Protein AF-A0A2Y9B9H6-F1 (afdb_monomer_lite)

Structure (mmCIF, N/CA/C/O backbone):
data_AF-A0A2Y9B9H6-F1
#
_entry.id   AF-A0A2Y9B9H6-F1
#
loop_
_atom_site.group_PDB
_atom_site.id
_atom_site.type_symbol
_atom_site.label_atom_id
_atom_site.label_alt_id
_atom_site.label_comp_id
_atom_site.label_asym_id
_atom_site.label_entity_id
_atom_site.label_seq_id
_atom_site.pdbx_PDB_ins_code
_atom_site.Cartn_x
_atom_site.Cartn_y
_atom_site.Cartn_z
_atom_site.occupancy
_atom_site.B_iso_or_equiv
_atom_site.auth_seq_id
_atom_site.auth_comp_id
_atom_site.auth_asym_id
_atom_site.auth_atom_id
_atom_site.pdbx_PDB_model_num
ATOM 1 N N . MET A 1 1 ? 21.878 20.894 -22.172 1.00 43.47 1 MET A N 1
ATOM 2 C CA . MET A 1 1 ? 21.218 21.033 -23.488 1.00 43.47 1 MET A CA 1
ATOM 3 C C . MET A 1 1 ? 20.470 19.761 -23.897 1.00 43.47 1 MET A C 1
ATOM 5 O O . MET A 1 1 ? 19.484 19.898 -24.596 1.00 43.47 1 MET A O 1
ATOM 9 N N . ASP A 1 2 ? 20.826 18.574 -23.385 1.00 43.81 2 ASP A N 1
ATOM 10 C CA . ASP A 1 2 ? 20.207 17.279 -23.765 1.00 43.81 2 ASP A CA 1
ATOM 11 C C . ASP A 1 2 ? 18.721 17.063 -23.397 1.00 43.81 2 ASP A C 1
ATOM 13 O O . ASP A 1 2 ? 18.058 16.211 -23.980 1.00 43.81 2 ASP A O 1
ATOM 17 N N . PHE A 1 3 ? 18.187 17.805 -22.422 1.00 38.41 3 PHE A N 1
ATOM 18 C CA . PHE A 1 3 ? 16.762 17.757 -22.056 1.00 38.41 3 PHE A CA 1
ATOM 19 C C . PHE A 1 3 ? 15.887 18.473 -23.087 1.00 38.41 3 PHE A C 1
ATOM 21 O O . PHE A 1 3 ? 14.859 17.958 -23.510 1.00 38.41 3 PHE A O 1
ATOM 28 N N . CYS A 1 4 ? 16.322 19.660 -23.522 1.00 49.12 4 CYS A N 1
ATOM 29 C CA . CYS A 1 4 ? 15.598 20.475 -24.496 1.00 49.12 4 CYS A CA 1
ATOM 30 C C . CYS A 1 4 ? 15.678 19.894 -25.914 1.00 49.12 4 CYS A C 1
ATOM 32 O O . CYS A 1 4 ? 14.924 20.311 -26.785 1.00 49.12 4 CYS A O 1
ATOM 34 N N . THR A 1 5 ? 16.588 18.944 -26.150 1.00 63.47 5 THR A N 1
ATOM 35 C CA . THR A 1 5 ? 16.713 18.217 -27.418 1.00 63.47 5 THR A CA 1
ATOM 36 C C . THR A 1 5 ? 15.955 16.888 -27.423 1.00 63.47 5 THR A C 1
ATOM 38 O O . THR A 1 5 ? 15.981 16.193 -28.433 1.00 63.47 5 THR A O 1
ATOM 41 N N . GLY A 1 6 ? 15.309 16.498 -26.313 1.00 47.06 6 GLY A N 1
ATOM 42 C CA . GLY A 1 6 ? 14.604 15.216 -26.189 1.00 47.06 6 GLY A CA 1
ATOM 43 C C . GLY A 1 6 ? 15.518 13.982 -26.146 1.00 47.06 6 GLY A C 1
ATOM 44 O O . GLY A 1 6 ? 15.025 12.861 -26.074 1.00 47.06 6 GLY A O 1
ATOM 45 N N . ALA A 1 7 ? 16.844 14.162 -26.150 1.00 50.66 7 ALA A N 1
ATOM 46 C CA . ALA A 1 7 ? 17.816 13.066 -26.132 1.00 50.66 7 ALA A CA 1
ATOM 47 C C . ALA A 1 7 ? 17.880 12.344 -24.773 1.00 50.66 7 ALA A C 1
ATOM 49 O O . ALA A 1 7 ? 18.312 11.193 -24.689 1.00 50.66 7 ALA A O 1
ATOM 50 N N . ARG A 1 8 ? 17.452 13.012 -23.694 1.00 48.44 8 ARG A N 1
ATOM 51 C CA . ARG A 1 8 ? 17.184 12.406 -22.383 1.00 48.44 8 ARG A CA 1
ATOM 52 C C . ARG A 1 8 ? 15.898 12.987 -21.808 1.00 48.44 8 ARG A C 1
ATOM 54 O O . ARG A 1 8 ? 15.773 14.203 -21.701 1.00 48.44 8 ARG A O 1
ATOM 61 N N . GLY A 1 9 ? 14.975 12.116 -21.403 1.00 51.69 9 GLY A N 1
ATOM 62 C CA . GLY A 1 9 ? 13.773 12.520 -20.678 1.00 51.69 9 GLY A CA 1
ATOM 63 C C . GLY A 1 9 ? 14.092 13.079 -19.291 1.00 51.69 9 GLY A C 1
ATOM 64 O O . GLY A 1 9 ? 15.155 12.807 -18.716 1.00 51.69 9 GLY A O 1
ATOM 65 N N . VAL A 1 10 ? 13.144 13.840 -18.740 1.00 51.09 10 VAL A N 1
ATOM 66 C CA . VAL A 1 10 ? 13.221 14.303 -17.355 1.00 51.09 10 VAL A CA 1
ATOM 67 C C . VAL A 1 10 ? 13.346 13.095 -16.438 1.00 51.09 10 VAL A C 1
ATOM 69 O O . VAL A 1 10 ? 12.543 12.170 -16.528 1.00 51.09 10 VAL A O 1
ATOM 72 N N . LYS A 1 11 ? 14.345 13.074 -15.543 1.00 52.16 11 LYS A N 1
ATOM 73 C CA . LYS A 1 11 ? 14.375 12.091 -14.452 1.00 52.16 11 LYS A CA 1
ATOM 74 C C . LYS A 1 11 ? 13.260 12.449 -13.462 1.00 52.16 11 LYS A C 1
ATOM 76 O O . LYS A 1 11 ? 13.524 13.037 -12.421 1.00 52.16 11 LYS A O 1
ATOM 81 N N . MET A 1 12 ? 12.019 12.123 -13.823 1.00 50.47 12 MET A N 1
ATOM 82 C CA . MET A 1 12 ? 10.790 12.448 -13.082 1.00 50.47 12 MET A CA 1
ATOM 83 C C . MET A 1 12 ? 10.768 11.838 -11.675 1.00 50.47 12 MET A C 1
ATOM 85 O O . MET A 1 12 ? 10.089 12.347 -10.798 1.00 50.47 12 MET A O 1
ATOM 89 N N . LEU A 1 13 ? 11.552 10.778 -11.452 1.00 49.41 13 LEU A N 1
ATOM 90 C CA . LEU A 1 13 ? 11.682 10.089 -10.166 1.00 49.41 13 LEU A CA 1
ATOM 91 C C . LEU A 1 13 ? 12.721 10.733 -9.232 1.00 49.41 13 LEU A C 1
ATOM 93 O O . LEU A 1 13 ? 13.038 10.179 -8.185 1.00 49.41 13 LEU A O 1
ATOM 97 N N . TYR A 1 14 ? 13.266 11.907 -9.579 1.00 52.62 14 TYR A N 1
ATOM 98 C CA . TYR A 1 14 ? 13.963 12.715 -8.580 1.00 52.62 14 TYR A CA 1
ATOM 99 C C . TYR A 1 14 ? 12.980 13.130 -7.485 1.00 52.62 14 TYR A C 1
ATOM 101 O O . TYR A 1 14 ? 11.887 13.612 -7.775 1.00 52.62 14 TYR A O 1
ATOM 109 N N . ASP A 1 15 ? 13.425 12.980 -6.240 1.00 54.19 15 ASP A N 1
ATOM 110 C CA . ASP A 1 15 ? 12.651 13.184 -5.014 1.00 54.19 15 ASP A CA 1
ATOM 111 C C . ASP A 1 15 ? 11.817 14.477 -5.015 1.00 54.19 15 ASP A C 1
ATOM 113 O O . ASP A 1 15 ? 10.648 14.467 -4.647 1.00 54.19 15 ASP A O 1
ATOM 117 N N . SER A 1 16 ? 12.372 15.574 -5.539 1.00 51.34 16 SER A N 1
ATOM 118 C CA . SER A 1 16 ? 11.671 16.857 -5.644 1.00 51.34 16 SER A CA 1
ATOM 119 C C . SER A 1 16 ? 10.485 16.836 -6.613 1.00 51.34 16 SER A C 1
ATOM 121 O O . SER A 1 16 ? 9.433 17.341 -6.257 1.00 51.34 16 SER A O 1
ATOM 123 N N . PHE A 1 17 ? 10.607 16.221 -7.795 1.00 56.09 17 PHE A N 1
ATOM 124 C CA . PHE A 1 17 ? 9.530 16.226 -8.794 1.00 56.09 17 PHE A CA 1
ATOM 125 C C . PHE A 1 17 ? 8.369 15.330 -8.386 1.00 56.09 17 PHE A C 1
ATOM 127 O O . PHE A 1 17 ? 7.220 15.713 -8.566 1.00 56.09 17 PHE A O 1
ATOM 134 N N . PHE A 1 18 ? 8.646 14.155 -7.816 1.00 62.19 18 PHE A N 1
ATOM 135 C CA . PHE A 1 18 ? 7.565 13.295 -7.350 1.00 62.19 18 PHE A CA 1
ATOM 136 C C . PHE A 1 18 ? 6.861 13.911 -6.141 1.00 62.19 18 PHE A C 1
ATOM 138 O O . PHE A 1 18 ? 5.635 13.990 -6.138 1.00 62.19 18 PHE A O 1
ATOM 145 N N . LYS A 1 19 ? 7.617 14.404 -5.147 1.00 62.38 19 LYS A N 1
ATOM 146 C CA . LYS A 1 19 ? 7.026 15.115 -4.006 1.00 62.38 19 LYS A CA 1
ATOM 147 C C . LYS A 1 19 ? 6.215 16.320 -4.452 1.00 62.38 19 LYS A C 1
ATOM 149 O O . LYS A 1 19 ? 5.206 16.592 -3.834 1.00 62.38 19 LYS A O 1
ATOM 154 N N . GLU A 1 20 ? 6.613 17.016 -5.510 1.00 61.44 20 GLU A N 1
ATOM 155 C CA . GLU A 1 20 ? 5.883 18.171 -6.034 1.00 61.44 20 GLU A CA 1
ATOM 156 C C . GLU A 1 20 ? 4.644 17.766 -6.850 1.00 61.44 20 GLU A C 1
ATOM 158 O O . GLU A 1 20 ? 3.588 18.370 -6.696 1.00 61.44 20 GLU A O 1
ATOM 163 N N . ILE A 1 21 ? 4.717 16.707 -7.665 1.00 64.12 21 ILE A N 1
ATOM 164 C CA . ILE A 1 21 ? 3.588 16.239 -8.488 1.00 64.12 21 ILE A CA 1
ATOM 165 C C . ILE A 1 21 ? 2.527 15.525 -7.645 1.00 64.12 21 ILE A C 1
ATOM 167 O O . ILE A 1 21 ? 1.340 15.724 -7.893 1.00 64.12 21 ILE A O 1
ATOM 171 N N . PHE A 1 22 ? 2.949 14.729 -6.663 1.00 63.88 22 PHE A N 1
ATOM 172 C CA . PHE A 1 22 ? 2.102 13.884 -5.817 1.00 63.88 22 PHE A CA 1
ATOM 173 C C . PHE A 1 22 ? 2.116 14.318 -4.348 1.00 63.88 22 PHE A C 1
ATOM 175 O O . PHE A 1 22 ? 1.869 13.509 -3.451 1.00 63.88 22 PHE A O 1
ATOM 182 N N . SER A 1 23 ? 2.412 15.594 -4.082 1.00 65.94 23 SER A N 1
ATOM 183 C CA . SER A 1 23 ? 2.241 16.144 -2.740 1.00 65.94 23 SER A CA 1
ATOM 184 C C . SER A 1 23 ? 0.779 16.013 -2.342 1.00 65.94 23 SER A C 1
ATOM 186 O O . SER A 1 23 ? -0.091 16.619 -2.966 1.00 65.94 23 SER A O 1
ATOM 188 N N . SER A 1 24 ? 0.510 15.298 -1.259 1.00 59.28 24 SER A N 1
ATOM 189 C CA . SER A 1 24 ? -0.807 15.298 -0.625 1.00 59.28 24 SER A CA 1
ATOM 190 C C . SER A 1 24 ? -1.184 16.661 -0.038 1.00 59.28 24 SER A C 1
ATOM 192 O O . SER A 1 24 ? -2.359 16.904 0.212 1.00 59.28 24 SER A O 1
ATOM 194 N N . GLU A 1 25 ? -0.212 17.557 0.162 1.00 64.38 25 GLU A N 1
ATOM 195 C CA . GLU A 1 25 ? -0.442 18.916 0.657 1.00 64.38 25 GLU A CA 1
ATOM 196 C C . GLU A 1 25 ? -0.753 19.908 -0.472 1.00 64.38 25 GLU A C 1
ATOM 198 O O . GLU A 1 25 ? -1.569 20.808 -0.281 1.00 64.38 25 GLU A O 1
ATOM 203 N N . TYR A 1 26 ? -0.117 19.760 -1.642 1.00 64.56 26 TYR A N 1
ATOM 204 C CA . TYR A 1 26 ? -0.259 20.713 -2.755 1.00 64.56 26 TYR A CA 1
ATOM 205 C C . TYR A 1 26 ? -1.214 20.235 -3.854 1.00 64.56 26 TYR A C 1
ATOM 207 O O . TYR A 1 26 ? -1.901 21.065 -4.444 1.00 64.56 26 TYR A O 1
ATOM 215 N N . HIS A 1 27 ? -1.265 18.923 -4.115 1.00 75.88 27 HIS A N 1
ATOM 216 C CA . HIS A 1 27 ? -2.027 18.303 -5.207 1.00 75.88 27 HIS A CA 1
ATOM 217 C C . HIS A 1 27 ? -2.661 16.955 -4.801 1.00 75.88 27 HIS A C 1
ATOM 219 O O . HIS A 1 27 ? -2.392 15.924 -5.436 1.00 75.88 27 HIS A O 1
ATOM 225 N N . PRO A 1 28 ? -3.494 16.914 -3.741 1.00 80.00 28 PRO A N 1
ATOM 226 C CA . PRO A 1 28 ? -4.133 15.678 -3.288 1.00 80.00 28 PRO A CA 1
ATOM 227 C C . PRO A 1 28 ? -4.966 15.002 -4.384 1.00 80.00 28 PRO A C 1
ATOM 229 O O . PRO A 1 28 ? -5.008 13.777 -4.432 1.00 80.00 28 PRO A O 1
ATOM 232 N N . GLU A 1 29 ? -5.556 15.763 -5.308 1.00 87.19 29 GLU A N 1
ATOM 233 C CA . GLU A 1 29 ? -6.379 15.256 -6.410 1.00 87.19 29 GLU A CA 1
ATOM 234 C C . GLU A 1 29 ? -5.635 14.258 -7.305 1.00 87.19 29 GLU A C 1
ATOM 236 O O . GLU A 1 29 ? -6.204 13.247 -7.710 1.00 87.19 29 GLU A O 1
ATOM 241 N N . ARG A 1 30 ? -4.339 14.485 -7.551 1.00 86.25 30 ARG A N 1
ATOM 242 C CA . ARG A 1 30 ? -3.506 13.587 -8.363 1.00 86.25 30 ARG A CA 1
ATOM 243 C C . ARG A 1 30 ? -3.210 12.283 -7.637 1.00 86.25 30 ARG A C 1
ATOM 245 O O . ARG A 1 30 ? -3.110 11.220 -8.254 1.00 86.25 30 ARG A O 1
ATOM 252 N N . LEU A 1 31 ? -3.042 12.358 -6.320 1.00 87.06 31 LEU A N 1
ATOM 253 C CA . LEU A 1 31 ? -2.836 11.174 -5.499 1.00 87.06 31 LEU A CA 1
ATOM 254 C C . LEU A 1 31 ? -4.144 10.382 -5.355 1.00 87.06 31 LEU A C 1
ATOM 256 O O . LEU A 1 31 ? -4.144 9.161 -5.458 1.00 87.06 31 LEU A O 1
ATOM 260 N N . GLU A 1 32 ? -5.277 11.060 -5.192 1.00 92.75 32 GLU A N 1
ATOM 261 C CA . GLU A 1 32 ? -6.602 10.437 -5.195 1.00 92.75 32 GLU A CA 1
ATOM 262 C C . GLU A 1 32 ? -6.910 9.738 -6.524 1.00 92.75 32 GLU A C 1
ATOM 264 O O . GLU A 1 32 ? -7.442 8.627 -6.519 1.00 92.75 32 GLU A O 1
ATOM 269 N N . GLU A 1 33 ? -6.558 10.351 -7.656 1.00 92.81 33 GLU A N 1
ATOM 270 C CA . GLU A 1 33 ? -6.788 9.792 -8.989 1.00 92.81 33 GLU A CA 1
ATOM 271 C C . GLU A 1 33 ? -5.968 8.518 -9.216 1.00 92.81 33 GLU A C 1
ATOM 273 O O . GLU A 1 33 ? -6.544 7.463 -9.498 1.00 92.81 33 GLU A O 1
ATOM 278 N N . ILE A 1 34 ? -4.650 8.558 -8.979 1.00 90.50 34 ILE A N 1
ATOM 279 C CA . ILE A 1 34 ? -3.804 7.366 -9.141 1.00 90.50 34 ILE A CA 1
ATOM 280 C C . ILE A 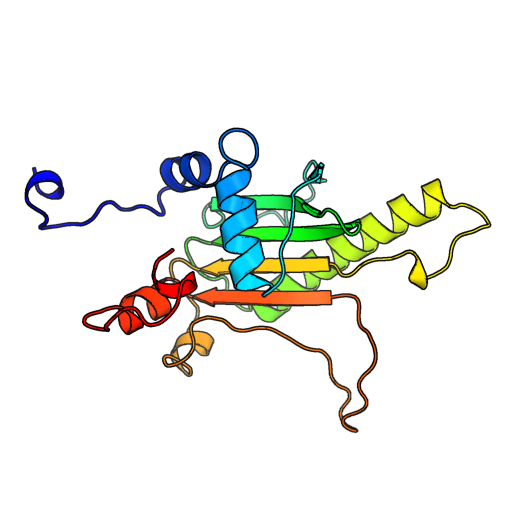1 34 ? -4.215 6.243 -8.185 1.00 90.50 34 ILE A C 1
ATOM 282 O O . ILE A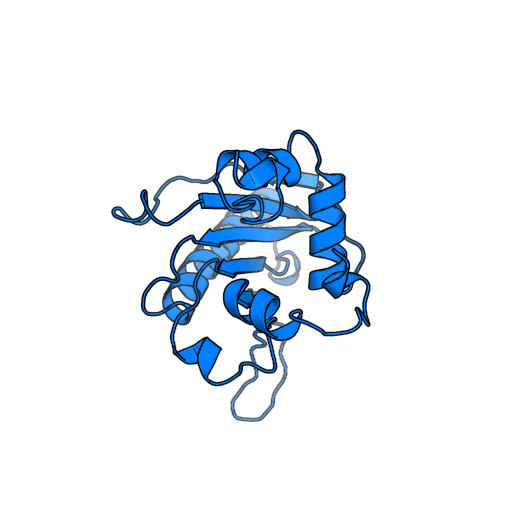 1 34 ? -4.288 5.080 -8.586 1.00 90.50 34 ILE A O 1
ATOM 286 N N . LEU A 1 35 ? -4.550 6.568 -6.932 1.00 93.25 35 LEU A N 1
ATOM 287 C CA . LEU A 1 35 ? -5.045 5.579 -5.978 1.00 93.25 35 LEU A CA 1
ATOM 288 C C . LEU A 1 35 ? -6.396 5.020 -6.413 1.00 93.25 35 LEU A C 1
ATOM 290 O O . LEU A 1 35 ? -6.633 3.825 -6.240 1.00 93.25 35 LEU A O 1
ATOM 294 N N . SER A 1 36 ? -7.261 5.839 -7.011 1.00 95.19 36 SER A N 1
ATOM 295 C CA . SER A 1 36 ? -8.557 5.380 -7.504 1.00 95.19 36 SER A CA 1
ATOM 296 C C . SER A 1 36 ? -8.396 4.367 -8.636 1.00 95.19 36 SER A C 1
ATOM 298 O O . SER A 1 36 ? -9.056 3.322 -8.640 1.00 95.19 36 SER A O 1
ATOM 300 N N . LEU A 1 37 ? -7.468 4.637 -9.558 1.00 94.69 37 LEU A N 1
ATOM 301 C CA . LEU A 1 37 ? -7.119 3.741 -10.658 1.00 94.69 37 LEU A CA 1
ATOM 302 C C . LEU A 1 37 ? -6.487 2.441 -10.139 1.00 94.69 37 LEU A C 1
ATOM 304 O O . LEU A 1 37 ? -6.928 1.342 -10.491 1.00 94.69 37 LEU A O 1
ATOM 308 N N . ILE A 1 38 ? -5.508 2.548 -9.235 1.00 94.12 38 ILE A N 1
ATOM 309 C CA . ILE A 1 38 ? -4.824 1.396 -8.639 1.00 94.12 38 ILE A CA 1
ATOM 310 C C . ILE A 1 38 ? -5.803 0.533 -7.843 1.00 94.12 38 ILE A C 1
ATOM 312 O O . ILE A 1 38 ? -5.818 -0.685 -8.016 1.00 94.12 38 ILE A O 1
ATOM 316 N N . LEU A 1 39 ? -6.642 1.122 -6.992 1.00 94.06 39 LEU A N 1
ATOM 317 C CA . LEU A 1 39 ? -7.589 0.401 -6.135 1.00 94.06 39 LEU A CA 1
ATOM 318 C C . LEU A 1 39 ? -8.878 0.001 -6.867 1.00 94.06 39 LEU A C 1
ATOM 320 O O . LEU A 1 39 ? -9.654 -0.786 -6.329 1.00 94.06 39 LEU A O 1
ATOM 324 N N . LYS A 1 40 ? -9.076 0.465 -8.109 1.00 94.25 40 LYS A N 1
ATOM 325 C CA . LYS A 1 40 ? -10.272 0.225 -8.937 1.00 94.25 40 LYS A CA 1
ATOM 326 C C . LYS A 1 40 ? -11.572 0.668 -8.259 1.00 94.25 40 LYS A C 1
ATOM 328 O O . LYS A 1 40 ? -12.614 0.026 -8.398 1.00 94.25 40 LYS A O 1
ATOM 333 N N . ARG A 1 41 ? -11.507 1.762 -7.508 1.00 95.12 41 ARG A N 1
ATOM 334 C CA . ARG A 1 41 ? -12.649 2.399 -6.844 1.00 95.12 41 ARG A CA 1
ATOM 335 C C . ARG A 1 41 ? -12.332 3.867 -6.641 1.00 95.12 41 ARG A C 1
ATOM 337 O O . ARG A 1 41 ? -11.176 4.205 -6.444 1.00 95.12 41 ARG A O 1
ATOM 344 N N . LYS A 1 42 ? -13.343 4.729 -6.626 1.00 95.69 42 LYS A N 1
ATOM 345 C CA . LYS A 1 42 ? -13.131 6.132 -6.269 1.00 95.69 42 LYS A CA 1
ATOM 346 C C . LYS A 1 42 ? -12.679 6.224 -4.812 1.00 95.69 42 LYS A C 1
ATOM 348 O O . LYS A 1 42 ? -13.344 5.648 -3.951 1.00 95.69 42 LYS A O 1
ATOM 353 N N . VAL A 1 43 ? -11.586 6.933 -4.561 1.00 94.81 43 VAL A N 1
ATOM 354 C CA . VAL A 1 43 ? -11.093 7.223 -3.211 1.00 94.81 43 VAL A CA 1
ATOM 355 C C . VAL A 1 43 ? -10.913 8.719 -3.019 1.00 94.81 43 VAL A C 1
ATOM 357 O O . VAL A 1 43 ? -10.686 9.452 -3.982 1.00 94.81 43 VAL A O 1
ATOM 360 N N . ARG A 1 44 ? -11.014 9.163 -1.768 1.00 95.69 44 ARG A N 1
ATOM 361 C CA . ARG A 1 44 ? -10.586 10.501 -1.348 1.00 95.69 44 ARG A CA 1
ATOM 362 C C . ARG A 1 44 ? -9.663 10.409 -0.150 1.00 95.69 44 ARG A C 1
ATOM 364 O O . ARG A 1 44 ? -9.833 9.519 0.678 1.00 95.69 44 ARG A O 1
ATOM 371 N N . ILE A 1 45 ? -8.714 11.327 -0.049 1.00 93.81 45 ILE A N 1
ATOM 372 C CA . ILE A 1 45 ? -7.792 11.427 1.076 1.00 93.81 45 ILE A CA 1
ATOM 373 C C . ILE A 1 45 ? -8.422 12.354 2.115 1.00 93.81 45 ILE A C 1
ATOM 375 O O . ILE A 1 45 ? -8.598 13.547 1.886 1.00 93.81 45 ILE A O 1
ATOM 379 N N . CYS A 1 46 ? -8.762 11.802 3.278 1.00 92.94 46 CYS A N 1
ATOM 380 C CA . CYS A 1 46 ? -9.271 12.579 4.407 1.00 92.94 46 CYS A CA 1
ATOM 381 C C . CYS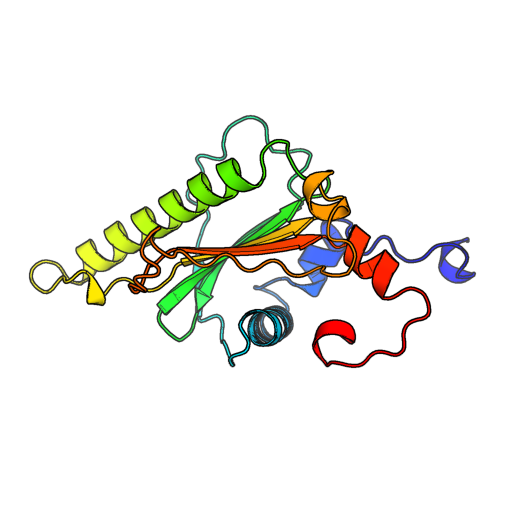 A 1 46 ? -8.160 13.384 5.075 1.00 92.94 46 CYS A C 1
ATOM 383 O O . CYS A 1 46 ? -8.347 14.550 5.414 1.00 92.94 46 CYS A O 1
ATOM 385 N N . GLN A 1 47 ? -7.020 12.736 5.315 1.00 89.88 47 GLN A N 1
ATOM 386 C CA . GLN A 1 47 ? -5.868 13.348 5.964 1.00 89.88 47 GLN A CA 1
ATOM 387 C C . GLN A 1 47 ? -4.598 12.535 5.728 1.00 89.88 47 GLN A C 1
ATOM 389 O O . GLN A 1 47 ? -4.637 11.320 5.525 1.00 89.88 47 GLN A O 1
ATOM 394 N N . VAL A 1 48 ? -3.465 13.223 5.827 1.00 89.12 48 VAL A N 1
ATOM 395 C CA . VAL A 1 48 ? -2.138 12.616 5.917 1.00 89.12 48 VAL A CA 1
ATOM 396 C C . VAL A 1 48 ? -1.821 12.413 7.393 1.00 89.12 48 VAL A C 1
ATOM 398 O O . VAL A 1 48 ? -1.921 13.344 8.192 1.00 89.12 48 VAL A O 1
ATOM 401 N N . LEU A 1 49 ? -1.459 11.192 7.771 1.00 86.69 49 LEU A N 1
ATOM 402 C CA . LEU A 1 49 ? -1.092 10.855 9.139 1.00 86.69 49 LEU A CA 1
ATOM 403 C C . LEU A 1 49 ? 0.421 11.039 9.325 1.00 86.69 49 LEU A C 1
ATOM 405 O O . LEU A 1 49 ? 1.195 10.638 8.457 1.00 86.69 49 LEU A O 1
ATOM 409 N N . PRO A 1 50 ? 0.879 11.592 10.463 1.00 80.00 50 PRO A N 1
ATOM 410 C CA . PRO A 1 50 ? 2.308 11.733 10.726 1.00 80.00 50 PRO A CA 1
ATOM 411 C C . PRO A 1 50 ? 2.973 10.352 10.783 1.00 80.00 50 PRO A C 1
ATOM 413 O O . PRO A 1 50 ? 2.386 9.416 11.330 1.00 80.00 50 PRO A O 1
ATOM 416 N N . ASN A 1 51 ? 4.191 10.206 10.257 1.00 69.06 51 ASN A N 1
ATOM 417 C CA . ASN A 1 51 ? 4.945 8.957 10.409 1.00 69.06 51 ASN A CA 1
ATOM 418 C C . ASN A 1 51 ? 5.407 8.844 11.873 1.00 69.06 51 ASN A C 1
ATOM 420 O O . ASN A 1 51 ? 6.173 9.685 12.346 1.00 69.06 51 ASN A O 1
ATOM 424 N N . ASP A 1 52 ? 4.951 7.814 12.594 1.00 59.00 52 ASP A N 1
ATOM 425 C CA . ASP A 1 52 ? 5.432 7.510 13.947 1.00 59.00 52 ASP A CA 1
ATOM 426 C C . ASP A 1 52 ? 6.837 6.909 13.800 1.00 59.00 52 ASP A C 1
ATOM 428 O O . ASP A 1 52 ? 7.025 5.728 13.524 1.00 59.00 52 ASP A O 1
ATOM 432 N N . SER A 1 53 ? 7.853 7.763 13.847 1.00 48.44 53 SER A N 1
ATOM 433 C CA . SER A 1 53 ? 9.217 7.417 13.469 1.00 48.44 53 SER A CA 1
ATOM 434 C C . SER A 1 53 ? 9.873 6.428 14.441 1.00 48.44 53 SER A C 1
ATOM 436 O O . SER A 1 53 ? 10.532 6.831 15.398 1.00 48.44 53 SER A O 1
ATOM 438 N N . VAL A 1 54 ? 9.798 5.139 14.117 1.00 48.28 54 VAL A N 1
ATOM 439 C CA . VAL A 1 54 ? 10.924 4.204 14.256 1.00 48.28 54 VAL A CA 1
ATOM 440 C C . VAL A 1 54 ? 11.189 3.641 12.863 1.00 48.28 54 VAL A C 1
ATOM 442 O O . VAL A 1 54 ? 10.839 2.513 12.536 1.00 48.28 54 VAL A O 1
ATOM 445 N N . ARG A 1 55 ? 11.754 4.485 11.990 1.00 54.22 55 ARG A N 1
ATOM 446 C CA . ARG A 1 55 ? 12.273 4.027 10.695 1.00 54.22 55 ARG A CA 1
ATOM 447 C C . ARG A 1 55 ? 13.349 2.984 10.986 1.00 54.22 55 ARG A C 1
ATOM 449 O O . ARG A 1 55 ? 14.163 3.210 11.884 1.00 54.22 55 ARG A O 1
ATOM 456 N N . ILE A 1 56 ? 13.337 1.852 10.287 1.00 54.09 56 ILE A N 1
ATOM 457 C CA . ILE A 1 56 ? 14.255 0.734 10.537 1.00 54.09 56 ILE A CA 1
ATOM 458 C C . ILE A 1 56 ? 15.659 1.153 10.054 1.00 54.09 56 ILE A C 1
ATOM 460 O O . ILE A 1 56 ? 16.047 0.922 8.922 1.00 54.09 56 ILE A O 1
ATOM 464 N N . ALA A 1 57 ? 16.343 1.888 10.933 1.00 43.81 57 ALA A N 1
ATOM 465 C CA . ALA A 1 57 ? 17.722 2.378 11.068 1.00 43.81 57 ALA A CA 1
ATOM 466 C C . ALA A 1 57 ? 18.715 2.551 9.886 1.00 43.81 57 ALA A C 1
ATOM 468 O O . ALA A 1 57 ? 19.656 3.307 10.092 1.00 43.81 57 ALA A O 1
ATOM 469 N N . ASP A 1 58 ? 18.549 1.999 8.680 1.00 46.06 58 ASP A N 1
ATOM 470 C CA . ASP A 1 58 ? 19.567 2.088 7.598 1.00 46.06 58 ASP A CA 1
ATOM 471 C C . ASP A 1 58 ? 19.028 2.600 6.238 1.00 46.06 58 ASP A C 1
ATOM 473 O O . ASP A 1 58 ? 19.705 2.576 5.210 1.00 46.06 58 ASP A O 1
ATOM 477 N N . GLU A 1 59 ? 17.790 3.101 6.202 1.00 51.97 59 GLU A N 1
ATOM 478 C CA . GLU A 1 59 ? 16.998 3.231 4.964 1.00 51.97 59 GLU A CA 1
ATOM 479 C C . GLU A 1 59 ? 17.068 4.595 4.234 1.00 51.97 59 GLU A C 1
ATOM 481 O O . GLU A 1 59 ? 16.371 4.815 3.243 1.00 51.97 59 GLU A O 1
ATOM 486 N N . GLN A 1 60 ? 17.903 5.541 4.679 1.00 49.62 60 GLN A N 1
ATOM 487 C CA . GLN A 1 60 ? 17.794 6.950 4.250 1.00 49.62 60 GLN A CA 1
ATOM 488 C C . GLN A 1 60 ? 18.150 7.241 2.779 1.00 49.62 60 GLN A C 1
ATOM 490 O O . GLN A 1 60 ? 17.724 8.265 2.256 1.00 49.62 60 GLN A O 1
ATOM 495 N N . SER A 1 61 ? 18.938 6.398 2.102 1.00 53.09 61 SER A N 1
ATOM 496 C CA . SER A 1 61 ? 19.456 6.728 0.757 1.00 53.09 61 SER A CA 1
ATOM 497 C C . SER A 1 61 ? 18.633 6.174 -0.413 1.00 53.09 61 SER A C 1
ATOM 499 O O . SER A 1 61 ? 18.807 6.629 -1.549 1.00 53.09 61 SER A O 1
ATOM 501 N N . LEU A 1 62 ? 17.753 5.197 -0.158 1.00 61.69 62 LEU A N 1
ATOM 502 C CA . LEU A 1 62 ? 16.995 4.479 -1.195 1.00 61.69 62 LEU A CA 1
ATOM 503 C C . LEU A 1 62 ? 15.491 4.764 -1.152 1.00 61.69 62 LEU A C 1
ATOM 505 O O . LEU A 1 62 ? 14.812 4.539 -2.153 1.00 61.69 62 LEU A O 1
A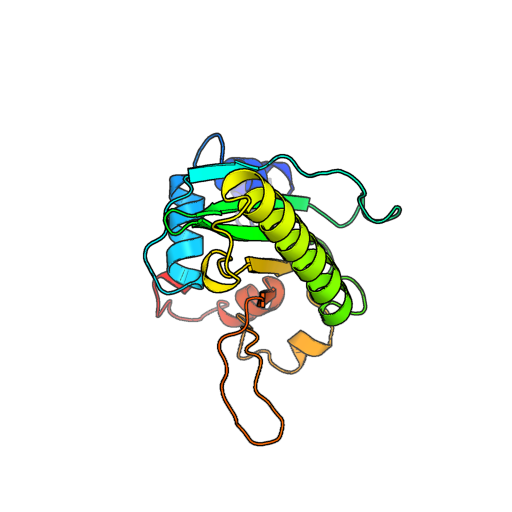TOM 509 N N . LEU A 1 63 ? 14.981 5.271 -0.030 1.00 67.44 63 LEU A N 1
ATOM 510 C CA . LEU A 1 63 ? 13.592 5.673 0.141 1.00 67.44 63 LEU A CA 1
ATOM 511 C C . LEU A 1 63 ? 13.392 7.123 -0.316 1.00 67.44 63 LEU A C 1
ATOM 513 O O . LEU A 1 63 ? 14.061 8.029 0.173 1.00 67.44 63 LEU A O 1
ATOM 517 N N . ILE A 1 64 ? 12.466 7.339 -1.246 1.00 65.69 64 ILE A N 1
ATOM 518 C CA . ILE A 1 64 ? 12.164 8.658 -1.818 1.00 65.69 64 ILE A CA 1
ATOM 519 C C . ILE A 1 64 ? 10.999 9.290 -1.049 1.00 65.69 64 ILE A C 1
ATOM 521 O O . ILE A 1 64 ? 11.097 10.386 -0.496 1.00 65.69 64 ILE A O 1
ATOM 525 N N . THR A 1 65 ? 9.884 8.568 -0.970 1.00 70.69 65 THR A N 1
ATOM 526 C CA . THR A 1 65 ? 8.655 9.018 -0.308 1.00 70.69 65 THR A CA 1
ATOM 527 C C . THR A 1 65 ? 8.063 7.875 0.502 1.00 70.69 65 THR A C 1
ATOM 529 O O . THR A 1 65 ? 8.133 6.725 0.078 1.00 70.69 65 THR A O 1
ATOM 532 N N . ASP A 1 66 ? 7.512 8.213 1.665 1.00 80.12 66 ASP A N 1
ATOM 533 C CA . ASP A 1 66 ? 6.786 7.319 2.566 1.00 80.12 66 ASP A CA 1
ATOM 534 C C . ASP A 1 66 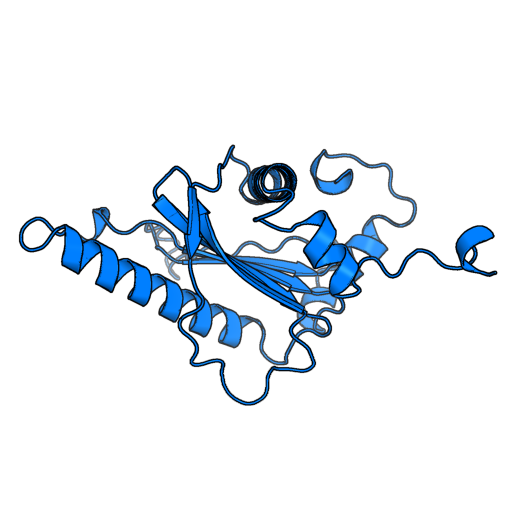? 5.686 8.135 3.249 1.00 80.12 66 ASP A C 1
ATOM 536 O O . ASP A 1 66 ? 5.970 9.017 4.071 1.00 80.12 66 ASP A O 1
ATOM 540 N N . MET A 1 67 ? 4.447 7.900 2.831 1.00 85.75 67 MET A N 1
ATOM 541 C CA . MET A 1 67 ? 3.290 8.684 3.237 1.00 85.75 67 MET A CA 1
ATOM 542 C C . MET A 1 67 ? 2.152 7.767 3.657 1.00 85.75 67 MET A C 1
ATOM 544 O O . MET A 1 67 ? 1.628 7.007 2.843 1.00 85.75 67 MET A O 1
ATOM 548 N N . LEU A 1 68 ? 1.710 7.921 4.902 1.00 90.50 68 LEU A N 1
ATOM 549 C CA . LEU A 1 68 ? 0.504 7.272 5.382 1.00 90.50 68 LEU A CA 1
ATOM 550 C C . LEU A 1 68 ? -0.692 8.213 5.244 1.00 90.50 68 LEU A C 1
ATOM 552 O O . LEU A 1 68 ? -0.719 9.282 5.853 1.00 90.50 68 LEU A O 1
ATOM 556 N N . VAL A 1 69 ? -1.705 7.800 4.490 1.00 92.06 69 VAL A N 1
ATOM 557 C CA . VAL A 1 69 ? -2.958 8.549 4.329 1.00 92.06 69 VAL A CA 1
ATOM 558 C C . VAL A 1 69 ? -4.152 7.762 4.849 1.00 92.06 69 VAL A C 1
ATOM 560 O O . VAL A 1 69 ? -4.166 6.530 4.821 1.00 92.06 69 VAL A O 1
ATOM 563 N N . GLU A 1 70 ? -5.166 8.480 5.317 1.00 94.56 70 GLU A N 1
ATOM 564 C CA . GLU A 1 70 ? -6.483 7.932 5.630 1.00 94.56 70 GLU A CA 1
ATOM 565 C C . GLU A 1 70 ? -7.454 8.237 4.491 1.00 94.56 70 GLU A C 1
ATOM 567 O O . GLU A 1 70 ? -7.588 9.391 4.079 1.00 94.56 70 GLU A O 1
ATOM 572 N N . LEU A 1 71 ? -8.122 7.201 3.987 1.00 95.75 71 LEU A N 1
ATOM 573 C CA . LEU A 1 71 ? -9.102 7.300 2.910 1.00 95.75 71 LEU A CA 1
ATOM 574 C C . LEU A 1 71 ? -10.514 7.577 3.455 1.00 95.75 71 LEU A C 1
ATOM 576 O O . LEU A 1 71 ? -10.783 7.458 4.651 1.00 95.75 71 LEU A O 1
ATOM 580 N N . ASP A 1 72 ? -11.438 7.944 2.574 1.00 95.25 72 ASP A N 1
ATOM 581 C CA . ASP A 1 72 ? -12.830 8.303 2.884 1.00 95.25 72 ASP A CA 1
ATOM 582 C C . ASP A 1 72 ? -13.674 7.190 3.514 1.00 95.25 72 ASP A C 1
ATOM 584 O O . ASP A 1 72 ? -14.637 7.468 4.229 1.00 95.25 72 ASP A O 1
ATOM 588 N N . ASP A 1 73 ? -13.296 5.931 3.320 1.00 94.12 73 ASP A N 1
ATOM 589 C CA . ASP A 1 73 ? -13.921 4.779 3.976 1.00 94.12 73 ASP A CA 1
ATOM 590 C C . ASP A 1 73 ? -13.269 4.389 5.319 1.00 94.12 73 ASP A C 1
ATOM 592 O O . ASP A 1 73 ? -13.672 3.397 5.942 1.00 94.12 73 ASP A O 1
ATOM 596 N N . GLY A 1 74 ? -12.267 5.156 5.762 1.00 93.69 74 GLY A N 1
ATOM 597 C CA . GLY A 1 74 ? -11.485 4.931 6.979 1.00 93.69 74 GLY A CA 1
ATOM 598 C C . GLY A 1 74 ? -10.349 3.914 6.834 1.00 93.69 74 GLY A C 1
ATOM 599 O O . GLY A 1 74 ? -9.682 3.611 7.825 1.00 93.69 74 GLY A O 1
ATOM 600 N N . SER A 1 75 ? -10.124 3.360 5.637 1.00 95.88 75 SER A N 1
ATOM 601 C CA . SER A 1 75 ? -8.932 2.549 5.365 1.00 95.88 75 SER A CA 1
ATOM 602 C C . SER A 1 75 ? -7.669 3.408 5.373 1.00 95.88 75 SER A C 1
ATOM 604 O O . SER A 1 75 ? -7.713 4.611 5.114 1.00 95.88 75 SER A O 1
ATOM 606 N N . LEU A 1 76 ? -6.531 2.791 5.690 1.00 95.69 76 LEU A N 1
ATOM 607 C CA . LEU A 1 76 ? -5.236 3.469 5.649 1.00 95.69 76 LEU A CA 1
ATOM 608 C C . LEU A 1 76 ? -4.439 2.982 4.445 1.00 95.69 76 LEU A C 1
ATOM 610 O O . LEU A 1 76 ? -4.422 1.784 4.173 1.00 95.69 76 LEU A O 1
ATOM 614 N N . ALA A 1 77 ? -3.745 3.878 3.756 1.00 94.62 77 ALA A N 1
ATOM 615 C CA . ALA A 1 77 ? -2.836 3.520 2.676 1.00 94.62 77 ALA A CA 1
ATOM 616 C C . ALA A 1 77 ? -1.447 4.086 2.961 1.00 94.62 77 ALA A C 1
ATOM 618 O O . ALA A 1 77 ? -1.285 5.301 3.067 1.00 94.62 77 ALA A O 1
ATOM 619 N N . ASN A 1 78 ? -0.454 3.205 3.094 1.00 92.81 78 ASN A N 1
ATOM 620 C CA . ASN A 1 78 ? 0.946 3.599 3.078 1.00 92.81 78 ASN A CA 1
ATOM 621 C C . ASN A 1 78 ? 1.450 3.601 1.638 1.00 92.81 78 ASN A C 1
ATOM 623 O O . ASN A 1 78 ? 1.359 2.576 0.960 1.00 92.81 78 ASN A O 1
ATOM 627 N N . ILE A 1 79 ? 1.961 4.739 1.187 1.00 90.62 79 ILE A N 1
ATOM 628 C CA . ILE A 1 79 ? 2.404 4.966 -0.186 1.00 90.62 79 ILE A CA 1
ATOM 629 C C . ILE A 1 79 ? 3.905 5.215 -0.147 1.00 90.62 79 ILE A C 1
ATOM 631 O O . ILE A 1 79 ? 4.368 6.224 0.388 1.00 90.62 79 ILE A O 1
ATOM 635 N N . GLU A 1 80 ? 4.653 4.274 -0.710 1.00 86.88 80 GLU A N 1
ATOM 636 C CA . GLU A 1 80 ? 6.107 4.244 -0.663 1.00 86.88 80 GLU A CA 1
ATOM 637 C C . GLU A 1 80 ? 6.706 4.278 -2.069 1.00 86.88 80 GLU A C 1
ATOM 639 O O . GLU A 1 80 ? 6.202 3.643 -2.997 1.00 86.88 80 GLU A O 1
ATOM 644 N N . ILE A 1 81 ? 7.826 4.980 -2.224 1.00 83.50 81 ILE A N 1
ATOM 645 C CA . ILE A 1 81 ? 8.598 4.994 -3.467 1.00 83.50 81 ILE A CA 1
ATOM 646 C C . ILE A 1 81 ? 10.046 4.713 -3.149 1.00 83.50 81 ILE A C 1
ATOM 648 O O . ILE A 1 81 ? 10.680 5.419 -2.361 1.00 83.50 81 ILE A O 1
ATOM 652 N N . GLN A 1 82 ? 10.575 3.699 -3.815 1.00 82.06 82 GLN A N 1
ATOM 653 C CA . GLN A 1 82 ? 11.924 3.212 -3.610 1.00 82.06 82 GLN A CA 1
ATOM 654 C C . GLN A 1 82 ? 12.738 3.412 -4.884 1.00 82.06 82 GLN A C 1
ATOM 656 O O . GLN A 1 82 ? 12.354 2.970 -5.968 1.00 82.06 82 GLN A O 1
ATOM 661 N N . LYS A 1 83 ? 13.903 4.044 -4.748 1.00 74.44 83 LYS A N 1
ATOM 662 C CA . LYS A 1 83 ? 14.869 4.241 -5.835 1.00 74.44 83 LYS A CA 1
ATOM 663 C C . LYS A 1 83 ? 15.455 2.917 -6.328 1.00 74.44 83 LYS A C 1
ATOM 665 O O . LYS A 1 83 ? 15.681 2.716 -7.519 1.00 74.44 83 LYS A O 1
ATOM 670 N N . ILE A 1 84 ? 15.745 2.020 -5.389 1.00 70.38 84 ILE A N 1
ATOM 671 C CA . ILE A 1 84 ? 16.189 0.652 -5.649 1.00 70.38 84 ILE A CA 1
ATOM 672 C C . ILE A 1 84 ? 15.358 -0.245 -4.747 1.00 70.38 84 ILE A C 1
ATOM 674 O O . ILE A 1 84 ? 15.295 -0.003 -3.542 1.00 70.38 84 ILE A O 1
ATOM 678 N N . GLY A 1 85 ? 14.723 -1.256 -5.332 1.00 61.56 85 GLY A N 1
ATOM 679 C CA . GLY A 1 85 ? 14.027 -2.285 -4.583 1.00 61.56 85 GLY A CA 1
ATOM 680 C C . GLY A 1 85 ? 14.992 -2.964 -3.627 1.00 61.56 85 GLY A C 1
ATOM 681 O O . GLY A 1 85 ? 16.054 -3.446 -4.024 1.00 61.56 85 GLY A O 1
ATOM 682 N N . TYR A 1 86 ? 14.631 -2.962 -2.351 1.00 63.00 86 TYR A N 1
ATOM 683 C CA . TYR A 1 86 ? 15.392 -3.668 -1.334 1.00 63.00 86 TYR A CA 1
ATOM 684 C C . TYR A 1 86 ? 15.380 -5.172 -1.596 1.00 63.00 86 TYR A C 1
ATOM 686 O O . TYR A 1 86 ? 14.411 -5.714 -2.127 1.00 63.00 86 TYR A O 1
ATOM 694 N N . ALA A 1 87 ? 16.434 -5.860 -1.151 1.00 64.81 87 ALA A N 1
ATOM 695 C CA . ALA A 1 87 ? 16.376 -7.307 -1.012 1.00 64.81 87 ALA A CA 1
ATOM 696 C C . ALA A 1 87 ? 15.182 -7.682 -0.111 1.00 64.81 87 ALA A C 1
ATOM 698 O O . ALA A 1 87 ? 14.934 -7.027 0.901 1.00 64.81 87 ALA A O 1
ATOM 699 N N . PHE A 1 88 ? 14.454 -8.738 -0.481 1.00 76.81 88 PHE A N 1
ATOM 700 C CA . PHE A 1 88 ? 13.286 -9.249 0.251 1.00 76.81 88 PHE A CA 1
ATOM 701 C C . PHE A 1 88 ? 12.081 -8.281 0.342 1.00 76.81 88 PHE A C 1
ATOM 703 O O . PHE A 1 88 ? 11.548 -8.055 1.435 1.00 76.81 88 PHE A O 1
ATOM 710 N N . PRO A 1 89 ? 11.566 -7.760 -0.791 1.00 82.44 89 PRO A N 1
ATOM 711 C CA . PRO A 1 89 ? 10.453 -6.802 -0.802 1.00 82.44 89 PRO A CA 1
ATOM 712 C C . PRO A 1 89 ? 9.208 -7.327 -0.067 1.00 82.44 89 PRO A C 1
ATOM 714 O O . PRO A 1 89 ? 8.554 -6.572 0.647 1.00 82.44 89 PRO A O 1
ATOM 717 N N . GLY A 1 90 ? 8.924 -8.633 -0.162 1.00 87.00 90 GLY A N 1
ATOM 718 C CA . GLY A 1 90 ? 7.796 -9.272 0.523 1.00 87.00 90 GLY A CA 1
ATOM 719 C C . GLY A 1 90 ? 7.880 -9.231 2.055 1.00 87.00 90 GLY A C 1
ATOM 720 O O . GLY A 1 90 ? 6.882 -8.962 2.719 1.00 87.00 90 GLY A O 1
ATOM 721 N N . GLN A 1 91 ? 9.068 -9.452 2.630 1.00 87.50 91 GLN A N 1
ATOM 722 C CA . GLN A 1 91 ? 9.265 -9.397 4.086 1.00 87.50 91 GLN A CA 1
ATOM 723 C C . GLN A 1 91 ? 9.068 -7.968 4.601 1.00 87.50 91 GLN A C 1
ATOM 725 O O . GLN A 1 91 ? 8.430 -7.747 5.629 1.00 87.50 91 GLN A O 1
ATOM 730 N N . ARG A 1 92 ? 9.571 -6.989 3.845 1.00 84.12 92 ARG A N 1
ATOM 731 C CA . ARG A 1 92 ? 9.498 -5.572 4.200 1.00 84.12 92 ARG A CA 1
ATOM 732 C C . ARG A 1 92 ? 8.061 -5.053 4.207 1.00 84.12 92 ARG A C 1
ATOM 734 O O . ARG A 1 92 ? 7.632 -4.475 5.205 1.00 84.12 92 ARG A O 1
ATOM 741 N N . VAL A 1 93 ? 7.287 -5.316 3.151 1.00 89.12 93 VAL A N 1
ATOM 742 C CA . VAL A 1 93 ? 5.879 -4.876 3.110 1.00 89.12 93 VAL A CA 1
ATOM 743 C C . VAL A 1 93 ? 5.023 -5.546 4.182 1.00 89.12 93 VAL A C 1
ATOM 745 O O . VAL A 1 93 ? 4.129 -4.902 4.729 1.00 89.12 93 VAL A O 1
ATOM 748 N N . ALA A 1 94 ? 5.342 -6.787 4.565 1.00 90.81 94 ALA A N 1
ATOM 749 C CA . ALA A 1 94 ? 4.676 -7.451 5.680 1.00 90.81 94 ALA A CA 1
ATOM 750 C C . ALA A 1 94 ? 4.897 -6.702 7.007 1.00 90.81 94 ALA A C 1
ATOM 752 O O . ALA A 1 94 ? 3.931 -6.458 7.733 1.00 90.81 94 ALA A O 1
ATOM 753 N N . CYS A 1 95 ? 6.134 -6.278 7.296 1.00 88.38 95 CYS A N 1
ATOM 754 C CA . CYS A 1 95 ? 6.463 -5.512 8.501 1.00 88.38 95 CYS A CA 1
ATOM 755 C C . CYS A 1 95 ? 5.734 -4.160 8.555 1.00 88.38 95 CYS A C 1
ATOM 757 O O . CYS A 1 95 ? 5.064 -3.873 9.548 1.00 88.38 95 CYS A O 1
ATOM 759 N N . TYR A 1 96 ? 5.802 -3.348 7.494 1.00 85.81 96 TYR A N 1
ATOM 760 C CA . TYR A 1 96 ? 5.146 -2.030 7.484 1.00 85.81 96 TYR A CA 1
ATOM 761 C C . TYR A 1 96 ? 3.627 -2.118 7.541 1.00 85.81 96 TYR A C 1
ATOM 763 O O . TYR A 1 96 ? 2.969 -1.333 8.227 1.00 85.81 96 TYR A O 1
ATOM 771 N N . SER A 1 97 ? 3.051 -3.086 6.834 1.00 92.81 97 SER A N 1
ATOM 772 C CA . SER A 1 97 ? 1.612 -3.292 6.871 1.00 92.81 97 SER A CA 1
ATOM 773 C C . SER A 1 97 ? 1.145 -3.733 8.257 1.00 92.81 97 SER A C 1
ATOM 775 O O . SER A 1 97 ? 0.126 -3.242 8.740 1.00 92.81 97 SER A O 1
ATOM 777 N N . ALA A 1 98 ? 1.897 -4.614 8.926 1.00 92.88 98 ALA A N 1
ATOM 778 C CA . ALA A 1 98 ? 1.583 -5.034 10.288 1.00 92.88 98 ALA A CA 1
ATOM 779 C C . ALA A 1 98 ? 1.652 -3.856 11.272 1.00 92.88 98 ALA A C 1
ATOM 781 O O . ALA A 1 98 ? 0.759 -3.707 12.108 1.00 92.88 98 ALA A O 1
ATOM 782 N N . ASP A 1 99 ? 2.661 -2.991 11.144 1.00 90.12 99 ASP A N 1
ATOM 783 C CA . ASP A 1 99 ? 2.767 -1.774 11.952 1.00 90.12 99 ASP A CA 1
ATOM 784 C C . ASP A 1 99 ? 1.578 -0.828 11.714 1.00 90.12 99 ASP A C 1
ATOM 786 O O . ASP A 1 99 ? 0.892 -0.428 12.659 1.00 90.12 99 ASP A O 1
ATOM 790 N N . THR A 1 100 ? 1.236 -0.579 10.447 1.00 92.88 100 THR A N 1
ATOM 791 C CA . THR A 1 100 ? 0.085 0.255 10.062 1.00 92.88 100 THR A CA 1
ATOM 792 C C . THR A 1 100 ? -1.230 -0.303 10.614 1.00 92.88 100 THR A C 1
ATOM 794 O O . THR A 1 100 ? -2.055 0.439 11.157 1.00 92.88 100 THR A O 1
ATOM 797 N N . LEU A 1 101 ? -1.426 -1.622 10.534 1.00 95.62 101 LEU A N 1
ATOM 798 C CA . LEU A 1 101 ? -2.604 -2.297 11.076 1.00 95.62 101 LEU A CA 1
ATOM 799 C C . LEU A 1 101 ? -2.683 -2.158 12.600 1.00 95.62 101 LEU A C 1
ATOM 801 O O . LEU A 1 101 ? -3.743 -1.835 13.142 1.00 95.62 101 LEU A O 1
ATOM 805 N N . LEU A 1 102 ? -1.568 -2.367 13.304 1.00 94.50 102 LEU A N 1
ATOM 806 C CA . LEU A 1 102 ? -1.501 -2.215 14.758 1.00 94.50 102 LEU A CA 1
ATOM 807 C C . LEU A 1 102 ? -1.747 -0.770 15.193 1.00 94.50 102 LEU A C 1
ATOM 809 O O . LEU A 1 102 ? -2.418 -0.544 16.206 1.00 94.50 102 LEU A O 1
ATOM 813 N N . ARG A 1 103 ? -1.246 0.206 14.432 1.00 91.06 103 ARG A N 1
ATOM 814 C CA . ARG A 1 103 ? -1.513 1.631 14.648 1.00 91.06 103 ARG A CA 1
ATOM 815 C C . ARG A 1 103 ? -3.004 1.927 14.537 1.00 91.06 103 ARG A C 1
ATOM 817 O O . ARG A 1 103 ? -3.582 2.503 15.462 1.00 91.06 103 ARG A O 1
ATOM 824 N N . GLN A 1 104 ? -3.639 1.464 13.460 1.00 94.38 104 GLN A N 1
ATOM 825 C CA . GLN A 1 104 ? -5.079 1.620 13.264 1.00 94.38 104 GLN A CA 1
ATOM 826 C C . GLN A 1 104 ? -5.868 0.970 14.407 1.00 94.38 104 GLN A C 1
ATOM 828 O O . GLN A 1 104 ? -6.747 1.600 14.993 1.00 94.38 104 GLN A O 1
ATOM 833 N N . TYR A 1 105 ? -5.500 -0.256 14.788 1.00 95.81 105 TYR A N 1
ATOM 834 C CA . TYR A 1 105 ? -6.123 -0.975 15.895 1.00 95.81 105 TYR A CA 1
ATOM 835 C C . TYR A 1 105 ? -6.040 -0.207 17.214 1.00 95.81 105 TYR A C 1
ATOM 837 O O . TYR A 1 105 ? -7.055 -0.049 17.892 1.00 95.81 105 TYR A O 1
ATOM 845 N N . LYS A 1 106 ? -4.860 0.310 17.575 1.00 94.25 106 LYS A N 1
ATOM 846 C CA . LYS A 1 106 ? -4.677 1.102 18.802 1.00 94.25 106 LYS A CA 1
ATOM 847 C C . LYS A 1 106 ? -5.547 2.362 18.790 1.00 94.25 106 LYS A C 1
ATOM 849 O O . LYS A 1 106 ? -6.210 2.633 19.793 1.00 94.25 106 LYS A O 1
ATOM 854 N N . ARG A 1 107 ? -5.585 3.088 17.666 1.00 92.88 107 ARG A N 1
ATOM 855 C CA . ARG A 1 107 ? -6.399 4.304 17.489 1.00 92.88 107 ARG A CA 1
ATOM 856 C C . ARG A 1 107 ? -7.891 4.003 17.649 1.00 92.88 107 ARG A C 1
ATOM 858 O O . ARG A 1 107 ? -8.526 4.508 18.572 1.00 92.88 107 ARG A O 1
ATOM 865 N N . VAL A 1 108 ? -8.421 3.092 16.832 1.00 95.19 108 VAL A N 1
ATOM 866 C CA . VAL A 1 108 ? -9.854 2.751 16.809 1.00 95.19 108 VAL A CA 1
ATOM 867 C C . VAL A 1 108 ? -10.311 2.147 18.138 1.00 95.19 108 VAL A C 1
ATOM 869 O O . VAL A 1 108 ? -11.385 2.481 18.642 1.00 95.19 108 VAL A O 1
ATOM 872 N N . LYS A 1 109 ? -9.494 1.290 18.763 1.00 96.25 109 LYS A N 1
ATOM 873 C CA . LYS A 1 109 ? -9.805 0.722 20.081 1.00 96.25 109 LYS A CA 1
ATOM 874 C C . LYS A 1 109 ? -9.867 1.795 21.168 1.00 96.25 109 LYS A C 1
ATOM 876 O O . LYS A 1 109 ? -10.758 1.737 22.016 1.00 96.25 109 LYS A O 1
ATOM 881 N N . SER A 1 110 ? -8.954 2.766 21.146 1.00 95.94 110 SER A N 1
ATOM 882 C CA . SER A 1 110 ? -8.956 3.894 22.087 1.00 95.94 110 SER A CA 1
ATOM 883 C C . SER A 1 110 ? -10.216 4.756 21.940 1.00 95.94 110 SER A C 1
ATOM 885 O O . SER A 1 110 ? -10.848 5.115 22.936 1.00 95.94 110 SER A O 1
ATOM 887 N N . GLU A 1 111 ? -10.637 5.019 20.702 1.00 94.75 111 GLU A N 1
ATOM 888 C CA . GLU A 1 111 ? -11.832 5.813 20.387 1.00 94.75 111 GLU A CA 1
ATOM 889 C C . GLU A 1 111 ? -13.136 5.089 20.757 1.00 94.75 111 GLU A C 1
ATOM 891 O O . GLU A 1 111 ? -14.021 5.667 21.394 1.00 94.75 111 GLU A O 1
ATOM 896 N N . ARG A 1 112 ? -13.264 3.805 20.393 1.00 95.31 112 ARG A N 1
ATOM 897 C CA . ARG A 1 112 ? -14.490 3.010 20.604 1.00 95.31 112 ARG A CA 1
ATOM 898 C C . ARG A 1 112 ? -14.620 2.443 22.018 1.00 95.31 112 ARG A C 1
ATOM 900 O O . ARG A 1 112 ? -15.741 2.146 22.447 1.00 95.31 112 ARG A O 1
ATOM 907 N N . LYS A 1 113 ? -13.515 2.305 22.759 1.00 94.75 113 LYS A N 1
ATOM 908 C CA . LYS A 1 113 ? -13.468 1.764 24.130 1.00 94.75 113 LYS A CA 1
ATOM 909 C C . LYS A 1 113 ? -14.244 0.441 24.229 1.00 94.75 113 LYS A C 1
ATOM 911 O O . LYS A 1 113 ? -13.967 -0.502 23.495 1.00 94.75 113 LYS A O 1
ATOM 916 N N . ASN A 1 114 ? -15.262 0.380 25.086 1.00 95.12 114 ASN A N 1
ATOM 917 C CA . ASN A 1 114 ? -16.063 -0.823 25.335 1.00 95.12 114 ASN A CA 1
ATOM 918 C C . ASN A 1 114 ? -16.982 -1.219 24.165 1.00 95.12 114 ASN A C 1
ATOM 920 O O . ASN A 1 114 ? -17.555 -2.301 24.195 1.00 95.12 114 ASN A O 1
ATOM 924 N N . LYS A 1 115 ? -17.154 -0.356 23.154 1.00 96.56 115 LYS A N 1
ATOM 925 C CA . LYS A 1 115 ? -17.951 -0.644 21.948 1.00 96.56 115 LYS A CA 1
ATOM 926 C C . LYS A 1 115 ? -17.107 -1.200 20.795 1.00 96.56 115 LYS A C 1
ATOM 928 O O . LYS A 1 115 ? -17.628 -1.356 19.697 1.00 96.56 115 LYS A O 1
ATOM 933 N N . PHE A 1 116 ? -15.813 -1.427 21.021 1.00 96.94 116 PHE A N 1
ATOM 934 C CA . PHE A 1 116 ? -14.887 -1.904 20.000 1.00 96.94 116 PHE A CA 1
ATOM 935 C C . PHE A 1 116 ? -15.224 -3.324 19.529 1.00 96.94 116 PHE A C 1
ATOM 937 O O . PHE A 1 116 ? -15.427 -4.231 20.338 1.00 96.94 116 PHE A O 1
ATOM 944 N N . THR A 1 117 ? -15.174 -3.526 18.217 1.00 95.38 117 THR A N 1
ATOM 945 C CA . THR A 1 117 ? -15.191 -4.834 17.564 1.00 95.38 117 THR A CA 1
ATOM 946 C C . THR A 1 117 ? -14.136 -4.881 16.458 1.00 95.38 117 THR A C 1
ATOM 948 O O . THR A 1 117 ? -13.776 -3.857 15.885 1.00 95.38 117 THR A O 1
ATOM 951 N N . TYR A 1 118 ? -13.668 -6.075 16.082 1.00 93.62 118 TYR A N 1
ATOM 952 C CA . TYR A 1 118 ? -12.709 -6.209 14.974 1.00 93.62 118 TYR A CA 1
ATOM 953 C C . TYR A 1 118 ? -13.256 -5.726 13.620 1.00 93.62 118 TYR A C 1
ATOM 955 O O . TYR A 1 118 ? -12.470 -5.371 12.752 1.00 93.62 118 TYR A O 1
ATOM 963 N N . ARG A 1 119 ? -14.585 -5.639 13.459 1.00 93.12 119 ARG A N 1
ATOM 964 C CA . ARG A 1 119 ? -15.234 -5.062 12.267 1.00 93.12 119 ARG A CA 1
ATOM 965 C C . ARG A 1 119 ? -15.069 -3.543 12.157 1.00 93.12 119 ARG A C 1
ATOM 967 O O . ARG A 1 119 ? -15.348 -2.978 11.104 1.00 93.12 119 ARG A O 1
ATOM 974 N N . ASP A 1 120 ? -14.651 -2.883 13.237 1.00 94.69 120 ASP A N 1
ATOM 975 C CA . ASP A 1 120 ? -14.338 -1.455 13.220 1.00 94.69 120 ASP A CA 1
ATOM 976 C C . ASP A 1 120 ? -12.966 -1.172 12.585 1.00 94.69 120 ASP A C 1
ATOM 978 O O . ASP A 1 120 ? -12.695 -0.024 12.242 1.00 94.69 120 ASP A O 1
ATOM 982 N N . ILE A 1 121 ? -12.110 -2.190 12.415 1.00 96.50 121 ILE A N 1
ATOM 983 C CA . ILE A 1 121 ? -10.828 -2.051 11.719 1.00 96.50 121 ILE A CA 1
ATOM 984 C C . ILE A 1 121 ? -11.052 -2.181 10.216 1.00 96.50 121 ILE A C 1
ATOM 986 O O . ILE A 1 121 ? -11.718 -3.103 9.747 1.00 96.50 121 ILE A O 1
ATOM 990 N N . LYS A 1 122 ? -10.485 -1.245 9.467 1.00 96.19 122 LYS A N 1
ATOM 991 C CA . LYS A 1 122 ? -10.499 -1.197 8.010 1.00 96.19 122 LYS A CA 1
ATOM 992 C C . LYS A 1 122 ? -9.216 -1.774 7.435 1.00 96.19 122 LYS A C 1
ATOM 994 O O . LYS A 1 122 ? -8.184 -1.826 8.106 1.00 96.19 122 LYS A O 1
ATOM 999 N N . THR A 1 123 ? -9.287 -2.186 6.175 1.00 95.50 123 THR A N 1
ATOM 1000 C CA . THR A 1 123 ? -8.127 -2.648 5.414 1.00 95.50 123 THR A CA 1
ATOM 1001 C C . THR A 1 123 ? -7.007 -1.609 5.453 1.00 95.50 123 THR A C 1
ATOM 1003 O O . THR A 1 123 ? -7.255 -0.402 5.425 1.00 95.50 123 THR A O 1
ATOM 1006 N N . VAL A 1 124 ? -5.770 -2.082 5.537 1.00 96.19 124 VAL A N 1
ATOM 1007 C CA . VAL A 1 124 ? -4.564 -1.289 5.353 1.00 96.19 124 VAL A CA 1
ATOM 1008 C C . VAL A 1 124 ? -3.898 -1.699 4.047 1.00 96.19 124 VAL A C 1
ATOM 1010 O O . VAL A 1 124 ? -3.648 -2.882 3.802 1.00 96.19 124 VAL A O 1
ATOM 1013 N N . TYR A 1 125 ? -3.615 -0.711 3.211 1.00 96.31 125 TYR A N 1
ATOM 1014 C CA . TYR A 1 125 ? -2.924 -0.880 1.945 1.00 96.31 125 TYR A CA 1
ATOM 1015 C C . TYR A 1 125 ? -1.454 -0.507 2.116 1.00 96.31 125 TYR A C 1
ATOM 1017 O O . TYR A 1 125 ? -1.128 0.507 2.732 1.00 96.31 125 TYR A O 1
ATOM 1025 N N . THR A 1 126 ? -0.558 -1.302 1.548 1.00 94.75 126 THR A N 1
ATOM 1026 C CA . THR A 1 126 ? 0.856 -0.947 1.389 1.00 94.75 126 THR A CA 1
ATOM 1027 C C . THR A 1 126 ? 1.162 -0.930 -0.098 1.00 94.75 126 THR A C 1
ATOM 1029 O O . THR A 1 126 ? 1.235 -1.979 -0.738 1.00 94.75 126 THR A O 1
ATOM 1032 N N . ILE A 1 127 ? 1.272 0.273 -0.651 1.00 94.38 127 ILE A N 1
ATOM 1033 C CA . ILE A 1 127 ? 1.445 0.533 -2.077 1.00 94.38 127 ILE A CA 1
ATOM 1034 C C . ILE A 1 127 ? 2.879 0.995 -2.288 1.00 94.38 127 ILE A C 1
ATOM 1036 O O . ILE A 1 127 ? 3.277 2.030 -1.762 1.00 94.38 127 ILE A O 1
ATOM 1040 N N . VAL A 1 128 ? 3.655 0.225 -3.042 1.00 91.56 128 VAL A N 1
ATOM 1041 C CA . VAL A 1 128 ? 5.082 0.473 -3.239 1.00 91.56 128 VAL A CA 1
ATOM 1042 C C . VAL A 1 128 ? 5.393 0.596 -4.720 1.00 91.56 128 VAL A C 1
ATOM 1044 O O . VAL A 1 128 ? 5.181 -0.345 -5.486 1.00 91.56 128 VAL A O 1
ATOM 1047 N N . PHE A 1 129 ? 5.958 1.735 -5.103 1.00 90.62 129 PHE A N 1
ATOM 1048 C CA . PHE A 1 129 ? 6.515 1.969 -6.428 1.00 90.62 129 PHE A CA 1
ATOM 1049 C C . PHE A 1 129 ? 8.029 1.757 -6.404 1.00 90.62 129 PHE A C 1
ATOM 1051 O O . PHE A 1 129 ? 8.741 2.352 -5.593 1.00 90.62 129 PHE A O 1
ATOM 1058 N N . PHE A 1 130 ? 8.540 0.939 -7.320 1.00 88.06 130 PHE A N 1
ATOM 1059 C CA . PHE A 1 130 ? 9.970 0.665 -7.446 1.00 88.06 130 PHE A CA 1
ATOM 1060 C C . PHE A 1 130 ? 10.508 1.339 -8.704 1.00 88.06 130 PHE A C 1
ATOM 1062 O O . PHE A 1 130 ? 10.127 0.961 -9.807 1.00 88.06 130 PHE A O 1
ATOM 1069 N N . GLU A 1 131 ? 11.420 2.304 -8.573 1.00 85.44 131 GLU A N 1
ATOM 1070 C CA . GLU A 1 131 ? 12.122 2.871 -9.735 1.00 85.44 131 GLU A CA 1
ATOM 1071 C C . GLU A 1 131 ? 12.985 1.811 -10.433 1.00 85.44 131 GLU A C 1
ATOM 1073 O O . GLU A 1 131 ? 13.046 1.780 -11.661 1.00 85.44 131 GLU A O 1
ATOM 1078 N N . LYS A 1 132 ? 13.638 0.950 -9.645 1.00 87.38 132 LYS A N 1
ATOM 1079 C CA . LYS A 1 132 ? 14.340 -0.255 -10.099 1.00 87.38 132 LYS A CA 1
ATOM 1080 C C . LYS A 1 132 ? 13.898 -1.431 -9.248 1.00 87.38 132 LYS A C 1
ATOM 1082 O O . LYS A 1 132 ? 14.165 -1.435 -8.046 1.00 87.38 132 LYS A O 1
ATOM 1087 N N . SER A 1 133 ? 13.222 -2.397 -9.847 1.00 89.69 133 SER A N 1
ATOM 1088 C CA . SER A 1 133 ? 12.665 -3.550 -9.145 1.00 89.69 133 SER A CA 1
ATOM 1089 C C . SER A 1 133 ? 13.674 -4.696 -9.005 1.00 89.69 133 SER A C 1
ATOM 1091 O O . SER A 1 133 ? 14.707 -4.732 -9.677 1.00 89.69 133 SER A O 1
ATOM 1093 N N . THR A 1 134 ? 13.412 -5.615 -8.072 1.00 89.88 134 THR A N 1
ATOM 1094 C CA . THR A 1 134 ? 14.249 -6.805 -7.853 1.00 89.88 134 THR A CA 1
ATOM 1095 C C . THR A 1 134 ? 13.993 -7.879 -8.913 1.00 89.88 134 THR A C 1
ATOM 1097 O O . THR A 1 134 ? 13.001 -7.838 -9.641 1.00 89.88 134 THR A O 1
ATOM 1100 N N . GLN A 1 135 ? 14.889 -8.863 -9.013 1.00 90.31 135 GLN A N 1
ATOM 1101 C CA . GLN A 1 135 ? 14.868 -9.875 -10.075 1.00 90.31 135 GLN A CA 1
ATOM 1102 C C . GLN A 1 135 ? 13.548 -10.660 -10.155 1.00 90.31 135 GLN A C 1
ATOM 1104 O O . GLN A 1 135 ? 13.142 -11.045 -11.248 1.00 90.31 135 GLN A O 1
ATOM 1109 N N . GLU A 1 136 ? 12.864 -10.872 -9.033 1.00 91.38 136 GLU A N 1
ATOM 1110 C CA . GLU A 1 136 ? 11.590 -11.591 -8.968 1.00 91.38 136 GLU A CA 1
ATOM 1111 C C . GLU A 1 136 ? 10.504 -10.928 -9.826 1.00 91.38 136 GLU A C 1
ATOM 1113 O O . GLU A 1 136 ? 9.723 -11.628 -10.467 1.00 91.38 136 GLU A O 1
ATOM 1118 N N . PHE A 1 137 ? 10.488 -9.592 -9.902 1.00 92.69 137 PHE A N 1
ATOM 1119 C CA . PHE A 1 137 ? 9.556 -8.851 -10.758 1.00 92.69 137 PHE A CA 1
ATOM 1120 C C . PHE A 1 137 ? 9.893 -9.032 -12.241 1.00 92.69 137 PHE A C 1
ATOM 1122 O O . PHE A 1 137 ? 9.003 -9.203 -13.070 1.00 92.69 137 PHE A O 1
ATOM 1129 N N . HIS A 1 138 ? 11.186 -9.093 -12.576 1.00 92.62 138 HIS A N 1
ATOM 1130 C CA . HIS A 1 138 ? 11.668 -9.296 -13.948 1.00 92.62 138 HIS A CA 1
ATOM 1131 C C . HIS A 1 138 ? 11.372 -10.696 -14.505 1.00 92.62 138 HIS A C 1
ATOM 1133 O O . HIS A 1 138 ? 11.548 -10.917 -15.701 1.00 92.62 138 HIS A O 1
ATOM 1139 N N . LEU A 1 139 ? 10.899 -11.637 -13.680 1.00 92.38 139 LEU A N 1
ATOM 1140 C CA . LEU A 1 139 ? 10.364 -12.925 -14.141 1.00 92.38 139 LEU A CA 1
ATOM 1141 C C . LEU A 1 139 ? 8.930 -12.809 -14.686 1.00 92.38 139 LEU A C 1
ATOM 1143 O O . LEU A 1 139 ? 8.470 -13.709 -15.385 1.00 92.38 139 LEU A O 1
ATOM 1147 N N . LEU A 1 140 ? 8.229 -11.715 -14.377 1.00 91.94 140 LEU A N 1
ATOM 1148 C CA . LEU A 1 140 ? 6.826 -11.472 -14.716 1.00 91.94 140 LEU A CA 1
ATOM 1149 C C . LEU A 1 140 ? 6.663 -10.163 -15.498 1.00 91.94 140 LEU A C 1
ATOM 1151 O O . LEU A 1 140 ? 5.759 -9.386 -15.212 1.00 91.94 140 LEU A O 1
ATOM 1155 N N . LYS A 1 141 ? 7.524 -9.917 -16.494 1.00 88.06 141 LYS A N 1
ATOM 1156 C CA . LYS A 1 141 ? 7.583 -8.633 -17.219 1.00 88.06 141 LYS A CA 1
ATOM 1157 C C . LYS A 1 141 ? 6.258 -8.182 -17.828 1.00 88.06 141 LYS A C 1
ATOM 1159 O O . LYS A 1 141 ? 5.998 -6.993 -17.858 1.00 88.06 141 LYS A O 1
ATOM 1164 N N . GLU A 1 142 ? 5.385 -9.103 -18.226 1.00 87.94 142 GLU A N 1
ATOM 1165 C CA . GLU A 1 142 ? 4.049 -8.781 -18.759 1.00 87.94 142 GLU A CA 1
ATOM 1166 C C . GLU A 1 142 ? 3.133 -8.075 -17.736 1.00 87.94 142 GLU A C 1
ATOM 1168 O O . GLU A 1 142 ? 2.091 -7.518 -18.086 1.00 87.94 142 GLU A O 1
ATOM 1173 N N . HIS A 1 143 ? 3.501 -8.085 -16.453 1.00 89.81 143 HIS A N 1
ATOM 1174 C CA . HIS A 1 143 ? 2.736 -7.497 -15.365 1.00 89.81 143 HIS A CA 1
ATOM 1175 C C . HIS A 1 143 ? 3.591 -6.503 -14.582 1.00 89.81 143 HIS A C 1
ATOM 1177 O O . HIS A 1 143 ? 4.622 -6.858 -14.026 1.00 89.81 143 HIS A O 1
ATOM 1183 N N . TYR A 1 144 ? 3.114 -5.263 -14.480 1.00 91.25 144 TYR A N 1
ATOM 1184 C CA . TYR A 1 144 ? 3.762 -4.205 -13.697 1.00 91.25 144 TYR A CA 1
ATOM 1185 C C . TYR A 1 144 ? 2.926 -3.761 -12.484 1.00 91.25 144 TYR A C 1
ATOM 1187 O O . TYR A 1 144 ? 3.268 -2.798 -11.808 1.00 91.25 144 TYR A O 1
ATOM 1195 N N . ILE A 1 145 ? 1.816 -4.451 -12.201 1.00 93.88 145 ILE A N 1
ATOM 1196 C CA . ILE A 1 145 ? 0.986 -4.233 -11.012 1.00 93.88 145 ILE A CA 1
ATOM 1197 C C . ILE A 1 145 ? 0.749 -5.586 -10.356 1.00 93.88 145 ILE A C 1
ATOM 1199 O O . ILE A 1 145 ? 0.028 -6.430 -10.892 1.00 93.88 145 ILE A O 1
ATOM 1203 N N . HIS A 1 146 ? 1.313 -5.777 -9.168 1.00 95.19 146 HIS A N 1
ATOM 1204 C CA . HIS A 1 146 ? 1.168 -7.011 -8.403 1.00 95.19 146 HIS A CA 1
ATOM 1205 C C . HIS A 1 146 ? 0.363 -6.729 -7.142 1.00 95.19 146 HIS A C 1
ATOM 1207 O O . HIS A 1 146 ? 0.844 -6.071 -6.222 1.00 95.19 146 HIS A O 1
ATOM 1213 N N . LYS A 1 147 ? -0.874 -7.227 -7.104 1.00 95.06 147 LYS A N 1
ATOM 1214 C CA . LYS A 1 147 ? -1.749 -7.128 -5.934 1.00 95.06 147 LYS A CA 1
ATOM 1215 C C . LYS A 1 147 ? -1.713 -8.430 -5.154 1.00 95.06 147 LYS A C 1
ATOM 1217 O O . LYS A 1 147 ? -2.001 -9.488 -5.714 1.00 95.06 147 LYS A O 1
ATOM 1222 N N . SER A 1 148 ? -1.390 -8.365 -3.871 1.00 92.69 148 SER A N 1
ATOM 1223 C CA . SER A 1 148 ? -1.481 -9.530 -2.998 1.00 92.69 148 SER A CA 1
ATOM 1224 C C . SER A 1 148 ? -2.927 -9.764 -2.574 1.00 92.69 148 SER A C 1
ATOM 1226 O O . SER A 1 148 ? -3.635 -8.815 -2.242 1.00 92.69 148 SER A O 1
ATOM 1228 N N . LYS A 1 149 ? -3.324 -11.028 -2.459 1.00 86.75 149 LYS A N 1
ATOM 1229 C CA . LYS A 1 149 ? -4.540 -11.432 -1.753 1.00 86.75 149 LYS A CA 1
ATOM 1230 C C . LYS A 1 149 ? -4.210 -12.630 -0.876 1.00 86.75 149 LYS A C 1
ATOM 1232 O O . LYS A 1 149 ? -3.569 -13.567 -1.348 1.00 86.75 149 LYS A O 1
ATOM 1237 N N . GLN A 1 150 ? -4.640 -12.606 0.382 1.00 89.81 150 GLN A N 1
ATOM 1238 C CA . GLN A 1 150 ? -4.477 -13.752 1.267 1.00 89.81 150 GLN A CA 1
ATOM 1239 C C . GLN A 1 150 ? -5.589 -14.769 0.996 1.00 89.81 150 GLN A C 1
ATOM 1241 O O . GLN A 1 150 ? -6.776 -14.446 1.015 1.00 89.81 150 GLN A O 1
ATOM 1246 N N . VAL A 1 151 ? -5.192 -16.005 0.715 1.00 92.44 151 VAL A N 1
ATOM 1247 C CA . VAL A 1 151 ? -6.088 -17.148 0.533 1.00 92.44 151 VAL A CA 1
ATOM 1248 C C . VAL A 1 151 ? -5.467 -18.311 1.292 1.00 92.44 151 VAL A C 1
ATOM 1250 O O . VAL A 1 151 ? -4.247 -18.480 1.274 1.00 92.44 151 VAL A O 1
ATOM 1253 N N . PHE A 1 152 ? -6.288 -19.078 2.002 1.00 94.44 152 PHE A N 1
ATOM 1254 C CA . PHE A 1 152 ? -5.809 -20.267 2.702 1.00 94.44 152 PHE A CA 1
ATOM 1255 C C . PHE A 1 152 ? -5.490 -21.376 1.692 1.00 94.44 152 PHE A C 1
ATOM 1257 O O . PHE A 1 152 ? -6.020 -21.393 0.583 1.00 94.44 152 PHE A O 1
ATOM 1264 N N . ASP A 1 153 ? -4.651 -22.329 2.081 1.00 96.31 153 ASP A N 1
ATOM 1265 C CA . ASP A 1 153 ? -4.270 -23.499 1.276 1.00 96.31 153 ASP A CA 1
ATOM 1266 C C . ASP A 1 153 ? -5.478 -24.298 0.744 1.00 96.31 153 ASP A C 1
ATOM 1268 O O . ASP A 1 153 ? -5.441 -24.848 -0.353 1.00 96.31 153 ASP A O 1
ATOM 1272 N N . THR A 1 154 ? -6.584 -24.288 1.487 1.00 97.25 154 THR A N 1
ATOM 1273 C CA . THR A 1 154 ? -7.877 -24.890 1.115 1.00 97.25 154 THR A CA 1
ATOM 1274 C C . THR A 1 154 ? -8.727 -24.054 0.151 1.00 97.25 154 THR A C 1
ATOM 1276 O O . THR A 1 154 ? -9.874 -24.408 -0.113 1.00 97.25 154 THR A O 1
ATOM 1279 N N . MET A 1 155 ? -8.212 -22.934 -0.360 1.00 95.00 155 MET A N 1
ATOM 1280 C CA . MET A 1 155 ? -8.950 -21.930 -1.141 1.00 95.00 155 MET A CA 1
ATOM 1281 C C . MET A 1 155 ? -10.035 -21.175 -0.359 1.00 95.00 155 MET A C 1
ATOM 1283 O O . MET A 1 155 ? -10.781 -20.387 -0.949 1.00 95.00 155 MET A O 1
ATOM 1287 N N . LEU A 1 156 ? -10.115 -21.361 0.965 1.00 95.62 156 LEU A N 1
ATOM 1288 C CA . LEU A 1 156 ? -10.999 -20.574 1.818 1.00 95.62 156 LEU A CA 1
ATOM 1289 C C . LEU A 1 156 ? -10.636 -19.087 1.698 1.00 95.62 156 LEU A C 1
ATOM 1291 O O . LEU A 1 156 ? -9.489 -18.688 1.913 1.00 95.62 156 LEU A O 1
ATOM 1295 N N . GLN A 1 157 ? -11.634 -18.270 1.364 1.00 93.25 157 GLN A N 1
ATOM 1296 C CA . GLN A 1 157 ? -11.505 -16.820 1.295 1.00 93.25 157 GLN A CA 1
ATOM 1297 C C . GLN A 1 157 ? -12.133 -16.213 2.542 1.00 93.25 157 GLN A C 1
ATOM 1299 O O . GLN A 1 157 ? -13.347 -16.280 2.730 1.00 93.25 157 GLN A O 1
ATOM 1304 N N . LEU A 1 158 ? -11.292 -15.626 3.386 1.00 91.19 158 LEU A N 1
ATOM 1305 C CA . LEU A 1 158 ? -11.721 -14.794 4.501 1.00 91.19 158 LEU A CA 1
ATOM 1306 C C . LEU A 1 158 ? -11.308 -13.355 4.218 1.00 91.19 158 LEU A C 1
ATOM 1308 O O . LEU A 1 158 ? -10.313 -13.110 3.539 1.00 91.19 158 LEU A O 1
ATOM 1312 N N . GLU A 1 159 ? -12.080 -12.411 4.742 1.00 88.38 159 GLU A N 1
ATOM 1313 C CA . GLU A 1 159 ? -11.703 -11.005 4.706 1.00 88.38 159 GLU A CA 1
ATOM 1314 C C . GLU A 1 159 ? -10.491 -10.790 5.619 1.00 88.38 159 GLU A C 1
ATOM 1316 O O . GLU A 1 159 ? -10.538 -11.054 6.822 1.00 88.38 159 GLU A O 1
ATOM 1321 N N . THR A 1 160 ? -9.390 -10.341 5.025 1.00 92.12 160 THR A N 1
ATOM 1322 C CA . THR A 1 160 ? -8.137 -10.036 5.714 1.00 92.12 160 THR A CA 1
ATOM 1323 C C . THR A 1 160 ? -7.830 -8.559 5.562 1.00 92.12 160 THR A C 1
ATOM 1325 O O . THR A 1 160 ? -8.130 -7.956 4.538 1.00 92.12 160 THR A O 1
ATOM 1328 N N . LEU A 1 161 ? -7.210 -7.971 6.579 1.00 94.75 161 LEU A N 1
ATOM 1329 C CA . LEU A 1 161 ? -7.077 -6.518 6.680 1.00 94.75 161 LEU A CA 1
ATOM 1330 C C . LEU A 1 161 ? -5.818 -5.963 6.007 1.00 94.75 161 LEU A C 1
ATOM 1332 O O . LEU A 1 161 ? -5.593 -4.766 6.094 1.00 94.75 161 LEU A O 1
ATOM 1336 N N . GLN A 1 162 ? -4.979 -6.790 5.386 1.00 95.62 162 GLN A N 1
ATOM 1337 C CA . GLN A 1 162 ? -3.706 -6.359 4.805 1.00 95.62 162 GLN A CA 1
ATOM 1338 C C . GLN A 1 162 ? -3.692 -6.637 3.305 1.00 95.62 162 GLN A C 1
ATOM 1340 O O . GLN A 1 162 ? -3.845 -7.785 2.887 1.00 95.62 162 GLN A O 1
ATOM 1345 N N . GLU A 1 163 ? -3.468 -5.594 2.509 1.00 95.62 163 GLU A N 1
ATOM 1346 C CA . GLU A 1 163 ? -3.301 -5.697 1.061 1.00 95.62 163 GLU A CA 1
ATOM 1347 C C . GLU A 1 163 ? -2.025 -4.982 0.606 1.00 95.62 163 GLU A C 1
ATOM 1349 O O . GLU A 1 163 ? -1.749 -3.847 0.994 1.00 95.62 163 GLU A O 1
ATOM 1354 N N . TYR A 1 164 ? -1.237 -5.647 -0.236 1.00 95.75 164 TYR A N 1
ATOM 1355 C CA . TYR A 1 164 ? -0.001 -5.128 -0.813 1.00 95.75 164 TYR A CA 1
ATOM 1356 C C . TYR A 1 164 ? -0.193 -4.881 -2.303 1.00 95.75 164 TYR A C 1
ATOM 1358 O O . TYR A 1 164 ? -0.752 -5.722 -3.013 1.00 95.75 164 TYR A O 1
ATOM 1366 N N . ILE A 1 165 ? 0.309 -3.750 -2.786 1.00 96.19 165 ILE A N 1
ATOM 1367 C CA . ILE A 1 165 ? 0.324 -3.410 -4.207 1.00 96.19 165 ILE A CA 1
ATOM 1368 C C . ILE A 1 165 ? 1.741 -2.993 -4.573 1.00 96.19 165 ILE A C 1
ATOM 1370 O O . ILE A 1 165 ? 2.232 -1.970 -4.112 1.00 96.19 165 ILE A O 1
ATOM 1374 N N . LEU A 1 166 ? 2.406 -3.805 -5.387 1.00 94.69 166 LEU A N 1
ATOM 1375 C CA . LEU A 1 166 ? 3.804 -3.624 -5.768 1.00 94.69 166 LEU A CA 1
ATOM 1376 C C . LEU A 1 166 ? 3.874 -3.258 -7.251 1.00 94.69 166 LEU A C 1
ATOM 1378 O O . LEU A 1 166 ? 3.327 -3.984 -8.085 1.00 94.69 166 LEU A O 1
ATOM 1382 N N . ILE A 1 167 ? 4.516 -2.134 -7.568 1.00 94.12 167 ILE A N 1
ATOM 1383 C CA . ILE A 1 167 ? 4.498 -1.522 -8.902 1.00 94.12 167 ILE A CA 1
ATOM 1384 C C . ILE A 1 167 ? 5.940 -1.270 -9.384 1.00 94.12 167 ILE A C 1
ATOM 1386 O O . ILE A 1 167 ? 6.539 -0.251 -9.026 1.00 94.12 167 ILE A O 1
ATOM 1390 N N . PRO A 1 168 ? 6.541 -2.191 -10.164 1.00 93.19 168 PRO A N 1
ATOM 1391 C CA . PRO A 1 168 ? 7.842 -1.991 -10.808 1.00 93.19 168 PRO A CA 1
ATOM 1392 C C . PRO A 1 168 ? 7.769 -0.985 -11.973 1.00 93.19 168 PRO A C 1
ATOM 1394 O O . PRO A 1 168 ? 7.331 -1.307 -13.078 1.00 93.19 168 PRO A O 1
ATOM 1397 N N . LEU A 1 169 ? 8.224 0.251 -11.743 1.00 90.62 169 LEU A N 1
ATOM 1398 C CA . LEU A 1 169 ? 8.201 1.329 -12.740 1.00 90.62 169 LEU A CA 1
ATOM 1399 C C . LEU A 1 169 ? 9.213 1.127 -13.874 1.00 90.62 169 LEU A C 1
ATOM 1401 O O . LEU A 1 169 ? 9.033 1.678 -14.958 1.00 90.62 169 LEU A O 1
ATOM 1405 N N . ASP A 1 170 ? 10.287 0.375 -13.640 1.00 89.62 170 ASP A N 1
ATOM 1406 C CA . ASP A 1 170 ? 11.217 -0.044 -14.690 1.00 89.62 170 ASP A CA 1
ATOM 1407 C C . ASP A 1 170 ? 10.537 -0.978 -15.696 1.00 89.62 170 ASP A C 1
ATOM 1409 O O . ASP A 1 170 ? 10.622 -0.734 -16.898 1.00 89.62 170 ASP A O 1
ATOM 1413 N N . ILE A 1 171 ? 9.784 -1.966 -15.211 1.00 91.88 171 ILE A N 1
ATOM 1414 C CA . ILE A 1 171 ? 9.007 -2.883 -16.055 1.00 91.88 171 ILE A CA 1
ATOM 1415 C C . ILE A 1 171 ? 7.862 -2.148 -16.756 1.00 91.88 171 ILE A C 1
ATOM 1417 O O . ILE A 1 171 ? 7.670 -2.324 -17.955 1.00 91.88 171 ILE A O 1
ATOM 1421 N N . PHE A 1 172 ? 7.145 -1.262 -16.055 1.00 89.88 172 PHE A N 1
ATOM 1422 C CA . PHE A 1 172 ? 6.126 -0.414 -16.686 1.00 89.88 172 PHE A CA 1
ATOM 1423 C C . PHE A 1 172 ? 6.695 0.359 -17.884 1.00 89.88 172 PHE A C 1
ATOM 1425 O O . PHE A 1 172 ? 6.117 0.337 -18.969 1.00 89.88 172 PHE A O 1
ATOM 1432 N N . LYS A 1 173 ? 7.865 0.993 -17.721 1.00 86.88 173 LYS A N 1
ATOM 1433 C CA . LYS A 1 173 ? 8.529 1.730 -18.808 1.00 86.88 173 LYS A CA 1
ATOM 1434 C C . LYS A 1 173 ? 8.925 0.830 -19.977 1.00 86.88 173 LYS A C 1
ATOM 1436 O O . LYS A 1 173 ? 8.802 1.270 -21.117 1.00 86.88 173 LYS A O 1
ATOM 1441 N N . GLU A 1 174 ? 9.406 -0.387 -19.712 1.00 86.81 174 GLU A N 1
ATOM 1442 C CA . GLU A 1 174 ? 9.706 -1.376 -20.760 1.00 86.81 174 GLU A CA 1
ATOM 1443 C C . GLU A 1 174 ? 8.434 -1.754 -21.532 1.00 86.81 174 GLU A C 1
ATOM 1445 O O . GLU A 1 174 ? 8.435 -1.714 -22.762 1.00 86.81 174 GLU A O 1
ATOM 1450 N N . ASN A 1 175 ? 7.333 -2.024 -20.827 1.00 84.62 175 ASN A N 1
ATOM 1451 C CA . ASN A 1 175 ? 6.065 -2.445 -21.431 1.00 84.62 175 ASN A CA 1
ATOM 1452 C C . ASN A 1 175 ? 5.372 -1.337 -22.224 1.00 84.62 175 ASN A C 1
ATOM 1454 O O . ASN A 1 175 ? 4.695 -1.621 -23.209 1.00 84.62 175 ASN A O 1
ATOM 1458 N N . MET A 1 176 ? 5.513 -0.081 -21.797 1.00 83.50 176 MET A N 1
ATOM 1459 C CA . MET A 1 176 ? 4.942 1.065 -22.508 1.00 83.50 176 MET A CA 1
ATOM 1460 C C . MET A 1 176 ? 5.777 1.476 -23.724 1.00 83.50 176 MET A C 1
ATOM 1462 O O . MET A 1 176 ? 5.313 2.247 -24.567 1.00 83.50 176 MET A O 1
ATOM 1466 N N . HIS A 1 177 ? 7.007 0.969 -23.855 1.00 74.56 177 HIS A N 1
ATOM 1467 C CA . HIS A 1 177 ? 7.874 1.308 -24.972 1.00 74.56 177 HIS A CA 1
ATOM 1468 C C . HIS A 1 177 ? 7.280 0.777 -26.289 1.00 74.56 177 HIS A C 1
ATOM 1470 O O . HIS A 1 177 ? 7.300 -0.419 -26.564 1.00 74.56 177 HIS A O 1
ATOM 1476 N N . ASN A 1 178 ? 6.768 1.691 -27.121 1.00 61.38 178 ASN A N 1
ATOM 1477 C CA . ASN A 1 178 ? 6.083 1.421 -28.396 1.00 61.38 178 ASN A CA 1
ATOM 1478 C C . ASN A 1 178 ? 4.711 0.727 -28.285 1.00 61.38 178 ASN A C 1
ATOM 1480 O O . ASN A 1 178 ? 4.204 0.226 -29.292 1.00 61.38 178 ASN A O 1
ATOM 1484 N N . LYS A 1 179 ? 4.085 0.724 -27.102 1.00 78.19 179 LYS A N 1
ATOM 1485 C CA . LYS A 1 179 ? 2.711 0.236 -26.921 1.00 78.19 179 LYS A CA 1
ATOM 1486 C C . LYS A 1 179 ? 1.704 1.370 -27.141 1.00 78.19 179 LYS A C 1
ATOM 1488 O O . LYS A 1 179 ? 1.954 2.520 -26.786 1.00 78.19 179 LYS A O 1
ATOM 1493 N N . ILE A 1 180 ? 0.553 1.044 -27.727 1.00 75.00 180 ILE A N 1
ATOM 1494 C CA . ILE A 1 180 ? -0.613 1.935 -27.723 1.00 75.00 180 ILE A CA 1
ATOM 1495 C C . ILE A 1 180 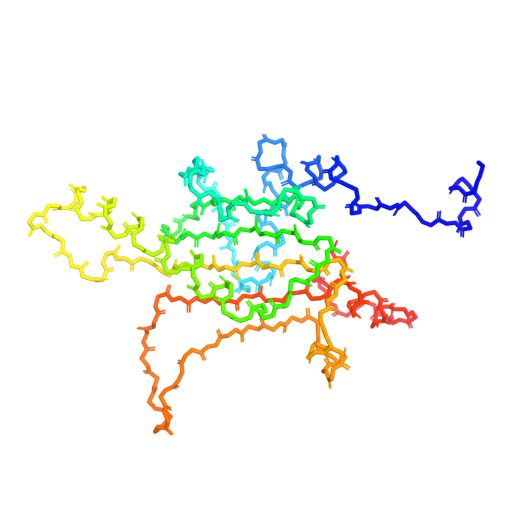? -1.224 1.879 -26.320 1.00 75.00 180 ILE A C 1
ATOM 1497 O O . ILE A 1 180 ? -1.509 0.788 -25.832 1.00 75.00 180 ILE A O 1
ATOM 1501 N N . ILE A 1 181 ? -1.414 3.044 -25.699 1.00 77.31 181 ILE A N 1
ATOM 1502 C CA . ILE A 1 181 ? -2.056 3.193 -24.387 1.00 77.31 181 ILE A CA 1
ATOM 1503 C C . ILE A 1 181 ? -3.484 2.646 -24.473 1.00 77.31 181 ILE A C 1
ATOM 1505 O O . ILE A 1 181 ? -4.281 3.139 -25.277 1.00 77.31 181 ILE A O 1
ATOM 1509 N N . ASP A 1 182 ? -3.802 1.639 -23.661 1.00 80.31 182 ASP A N 1
ATOM 1510 C CA . ASP A 1 182 ? -5.096 0.943 -23.709 1.00 80.31 182 ASP A CA 1
ATOM 1511 C C . ASP A 1 182 ? -5.974 1.146 -22.461 1.00 80.31 182 ASP A C 1
ATOM 1513 O O . ASP A 1 182 ? -7.140 0.740 -22.453 1.00 80.31 182 ASP A O 1
ATOM 1517 N N . SER A 1 183 ? -5.462 1.826 -21.430 1.00 80.94 183 SER A N 1
ATOM 1518 C CA . SER A 1 183 ? -6.212 2.128 -20.208 1.00 80.94 183 SER A CA 1
ATOM 1519 C C . SER A 1 183 ? -5.846 3.481 -19.593 1.00 80.94 183 SER A C 1
ATOM 1521 O O . SER A 1 183 ? -4.749 3.996 -19.797 1.00 80.94 183 SER A O 1
ATOM 1523 N N . GLU A 1 184 ? -6.757 4.049 -18.793 1.00 76.12 184 GLU A N 1
ATOM 1524 C CA . GLU A 1 184 ? -6.512 5.304 -18.057 1.00 76.12 184 GLU A CA 1
ATOM 1525 C C . GLU A 1 184 ? -5.283 5.206 -17.144 1.00 76.12 184 GLU A C 1
ATOM 1527 O O . GLU A 1 184 ? -4.515 6.153 -17.052 1.00 76.12 184 GLU A O 1
ATOM 1532 N N . LEU A 1 185 ? -5.046 4.042 -16.531 1.00 80.88 185 LEU A N 1
ATOM 1533 C CA . LEU A 1 185 ? -3.881 3.805 -15.674 1.00 80.88 185 LEU A CA 1
ATOM 1534 C C . LEU A 1 185 ? -2.560 3.710 -16.452 1.00 80.88 185 LEU A C 1
ATOM 1536 O O . LEU A 1 185 ? -1.507 3.938 -15.872 1.00 80.88 185 LEU A O 1
ATOM 1540 N N . GLU A 1 186 ? -2.590 3.359 -17.739 1.00 80.50 186 GLU A N 1
ATOM 1541 C CA . GLU A 1 186 ? -1.406 3.437 -18.607 1.00 80.50 186 GLU A CA 1
ATOM 1542 C C . GLU A 1 186 ? -1.140 4.865 -19.097 1.00 80.50 186 GLU A C 1
ATOM 1544 O O . GLU A 1 186 ? 0.002 5.212 -19.392 1.00 80.50 186 GLU A O 1
ATOM 1549 N N . ALA A 1 187 ? -2.194 5.681 -19.200 1.00 73.19 187 ALA A N 1
ATOM 1550 C CA . ALA A 1 187 ? -2.114 7.075 -19.626 1.00 73.19 187 ALA A CA 1
ATOM 1551 C C . ALA A 1 187 ? -1.623 8.027 -18.523 1.00 73.19 187 ALA A C 1
ATOM 1553 O O . ALA A 1 187 ? -1.196 9.140 -18.839 1.00 73.19 187 ALA A O 1
ATOM 1554 N N . TYR A 1 188 ? -1.751 7.601 -17.264 1.00 72.44 188 TYR A N 1
ATOM 1555 C CA . TYR A 1 188 ? -1.487 8.381 -16.058 1.00 72.44 188 TYR A CA 1
ATOM 1556 C C . TYR A 1 188 ? -0.023 8.286 -15.609 1.00 72.44 188 TYR A C 1
ATOM 1558 O O . TYR A 1 188 ? 0.605 9.351 -15.406 1.00 72.44 188 TYR A O 1
#

Foldseek 3Di:
DCPVVVVDDPPCPQLVNCCVQCVCVNCQVSVQVLVCVLVVHRKHFPDWDDPPDPDVPPQPPFWRDWTWTQIPVREIETETETAAADPPNVVVLVVVQVVVQVVQVVVQCVVCPPNDDPVSGAAYEYEYEYQHYDVVVVVVLVDQWDKDADADPVRDHDDDRYIYIYGYVVSLVVVLVPDDDDDPSNVD

pLDDT: mean 82.0, std 16.06, range [38.41, 97.25]

Sequence (188 aa):
MDFCTGARGVKMLYDSFFKEIFSSEYHPERLEEILSLILKRKVRICQVLPNDSVRIADEQSLLITDMLVELDDGSLANIEIQKIGYAFPGQRVACYSADTLLRQYKRVKSERKNKFTYRDIKTVYTIVFFEKSTQEFHLLKEHYIHKSKQVFDTMLQLETLQEYILIPLDIFKENMHNKIIDSELEAY

Radius of gyration: 17.87 Å; chains: 1; bounding box: 39×46×54 Å

Secondary structure (DSSP, 8-state):
-TTTTTSS---TTSHHHHHHHS-TTT-HHHHHHHHHHHHTS---EEEEEPP-S---SS-TTTEEEEEEEEETTS-EEEEEEESSPPS-HHHHHHHHHHHHHHHHHHHHHHHHGGG--GGGPPPEEEEEEESS--HHHHT-TT-S-EE-----TT------SEEEEEEEHHHHHHHHTTPPP-SHHHH-

Organism: NCBI:txid1544